Protein AF-A0AAU0V925-F1 (afdb_monomer)

Radius of gyration: 20.03 Å; Cα contacts (8 Å, |Δi|>4): 176; chains: 1; bounding box: 55×27×66 Å

Nearest PDB structures (foldseek):
  8a6m-assembly1_A  TM=3.068E-01  e=5.658E-01  Homo sapiens
  6jx6-assembly1_C  TM=2.762E-01  e=5.581E+00  Homo sapiens

Sequence (200 aa):
MAETSVRTTPGLMGYAAMSLLTAVFTWGVFFWYFAVRALILGGSCGARYGVACGPGTGWNILFVVVLTPAVCVAVSVLSNEIYGPERRGHEFFRVVLAALPVAALVDLLLYSQDFGFSAWRLVGAVPCLALIAVVTVWTIRTTGLRGAFWLMSPSRIVALGADPAMRGLSTLQNSMFLVSNGLGAVGGFSLARWVSQLVA

Structure (mmCIF, N/CA/C/O backbone):
data_AF-A0AAU0V925-F1
#
_entry.id   AF-A0AAU0V925-F1
#
loop_
_atom_site.group_PDB
_atom_site.id
_atom_site.type_symbol
_atom_site.label_atom_id
_atom_site.label_alt_id
_atom_site.label_comp_id
_atom_site.label_asym_id
_atom_site.label_entity_id
_atom_site.label_seq_id
_atom_site.pdbx_PDB_ins_code
_atom_site.Cartn_x
_atom_site.Cartn_y
_atom_site.Cartn_z
_atom_site.occupancy
_atom_site.B_iso_or_equiv
_atom_site.auth_seq_id
_atom_site.auth_comp_id
_atom_site.auth_asym_id
_atom_site.auth_atom_id
_atom_site.pdbx_PDB_model_num
ATOM 1 N N . MET A 1 1 ? 11.832 -16.856 -38.377 1.00 34.12 1 MET A N 1
ATOM 2 C CA . MET A 1 1 ? 11.187 -15.543 -38.583 1.00 34.12 1 MET A CA 1
ATOM 3 C C . MET A 1 1 ? 11.197 -14.847 -37.239 1.00 34.12 1 MET A C 1
ATOM 5 O O . MET A 1 1 ? 10.553 -15.331 -36.321 1.00 34.12 1 MET A O 1
ATOM 9 N N . ALA A 1 2 ? 12.051 -13.839 -37.078 1.00 32.81 2 ALA A N 1
ATOM 10 C CA . ALA A 1 2 ? 12.139 -13.084 -35.837 1.00 32.81 2 ALA A CA 1
ATOM 11 C C . ALA A 1 2 ? 10.963 -12.106 -35.807 1.00 32.81 2 ALA A C 1
ATOM 13 O O . ALA A 1 2 ? 10.911 -11.186 -36.621 1.00 32.81 2 ALA A O 1
ATOM 14 N N . GLU A 1 3 ? 10.011 -12.327 -34.905 1.00 35.16 3 GLU A N 1
ATOM 15 C CA . GLU A 1 3 ? 9.020 -11.321 -34.542 1.00 35.16 3 GLU A CA 1
ATOM 16 C C . GLU A 1 3 ? 9.768 -10.164 -33.873 1.00 35.16 3 GLU A C 1
ATOM 18 O O . GLU A 1 3 ? 9.991 -10.122 -32.662 1.00 35.16 3 GLU A O 1
ATOM 23 N N . THR A 1 4 ? 10.217 -9.210 -34.682 1.00 37.25 4 THR A N 1
ATOM 24 C CA . THR A 1 4 ? 10.578 -7.883 -34.203 1.00 37.25 4 THR A CA 1
ATOM 25 C C . THR A 1 4 ? 9.287 -7.218 -33.754 1.00 37.25 4 THR A C 1
ATOM 27 O O . THR A 1 4 ? 8.682 -6.449 -34.502 1.00 37.25 4 THR A O 1
ATOM 30 N N . SER A 1 5 ? 8.832 -7.535 -32.538 1.00 37.56 5 SER A N 1
ATOM 31 C CA . SER A 1 5 ? 7.837 -6.712 -31.865 1.00 37.56 5 SER A CA 1
ATOM 32 C C . SER A 1 5 ? 8.447 -5.314 -31.813 1.00 37.56 5 SER A C 1
ATOM 34 O O . SER A 1 5 ? 9.424 -5.095 -31.087 1.00 37.56 5 SER A O 1
ATOM 36 N N . VAL A 1 6 ? 7.945 -4.387 -32.629 1.00 42.97 6 VAL A N 1
ATOM 37 C CA . VAL A 1 6 ? 8.248 -2.962 -32.505 1.00 42.97 6 VAL A CA 1
ATOM 38 C C . VAL A 1 6 ? 7.696 -2.572 -31.147 1.00 42.97 6 VAL A C 1
ATOM 40 O O . VAL A 1 6 ? 6.512 -2.302 -30.966 1.00 42.97 6 VAL A O 1
ATOM 43 N N . ARG A 1 7 ? 8.560 -2.700 -30.145 1.00 48.06 7 ARG A N 1
ATOM 44 C CA . ARG A 1 7 ? 8.232 -2.556 -28.740 1.00 48.06 7 ARG A CA 1
ATOM 45 C C . ARG A 1 7 ? 8.128 -1.051 -28.516 1.00 48.06 7 ARG A C 1
ATOM 47 O O . ARG A 1 7 ? 9.108 -0.403 -28.147 1.00 48.06 7 ARG A O 1
ATOM 54 N N . THR A 1 8 ? 6.949 -0.507 -28.801 1.00 49.88 8 THR A N 1
ATOM 55 C CA . THR A 1 8 ? 6.628 0.917 -28.712 1.00 49.88 8 THR A CA 1
ATOM 56 C C . THR A 1 8 ? 6.963 1.456 -27.324 1.00 49.88 8 THR A C 1
ATOM 58 O O . THR A 1 8 ? 6.756 0.807 -26.290 1.00 49.88 8 THR A O 1
ATOM 61 N N . THR A 1 9 ? 7.576 2.635 -27.315 1.00 54.50 9 THR A N 1
ATOM 62 C CA . THR A 1 9 ? 7.739 3.457 -26.122 1.00 54.50 9 THR A CA 1
ATOM 63 C C . THR A 1 9 ? 6.350 3.835 -25.595 1.00 54.50 9 THR A C 1
ATOM 65 O O . THR A 1 9 ? 5.437 4.058 -26.393 1.00 54.50 9 THR A O 1
ATOM 68 N N . PRO A 1 10 ? 6.144 3.891 -24.269 1.00 57.75 10 PRO A N 1
ATOM 69 C CA . PRO A 1 10 ? 4.857 4.300 -23.730 1.00 57.75 10 PRO A CA 1
ATOM 70 C C . PRO A 1 10 ? 4.600 5.755 -24.130 1.00 57.75 10 PRO A C 1
ATOM 72 O O . PRO A 1 10 ? 5.345 6.652 -23.744 1.00 57.75 10 PRO A O 1
ATOM 75 N N . GLY A 1 11 ? 3.562 5.982 -24.933 1.00 67.69 11 GLY A N 1
ATOM 76 C CA . GLY A 1 11 ? 3.038 7.322 -25.181 1.00 67.69 11 GLY A CA 1
ATOM 77 C C . GLY A 1 11 ? 2.278 7.856 -23.963 1.00 67.69 11 GLY A C 1
ATOM 78 O O . GLY A 1 11 ? 2.153 7.181 -22.940 1.00 67.69 11 GLY A O 1
ATOM 79 N N . LEU A 1 12 ? 1.696 9.050 -24.093 1.00 72.75 12 LEU A N 1
ATOM 80 C CA . LEU A 1 12 ? 0.901 9.695 -23.038 1.00 72.75 12 LEU A CA 1
ATOM 81 C C . LEU A 1 12 ? -0.190 8.772 -22.456 1.00 72.75 12 LEU A C 1
ATOM 83 O O . LEU A 1 12 ? -0.367 8.706 -21.243 1.00 72.75 12 LEU A O 1
ATOM 87 N N . MET A 1 13 ? -0.859 7.993 -23.314 1.00 75.94 13 MET A N 1
ATOM 88 C CA . MET A 1 13 ? -1.870 7.013 -22.895 1.00 75.94 13 MET A CA 1
ATOM 89 C C . MET A 1 13 ? -1.293 5.890 -22.024 1.00 75.94 13 MET A C 1
ATOM 91 O O . MET A 1 13 ? -1.957 5.434 -21.099 1.00 75.94 13 MET A O 1
ATOM 95 N N . GLY A 1 14 ? -0.048 5.472 -22.273 1.00 72.31 14 GLY A N 1
ATOM 96 C CA . GLY A 1 14 ? 0.636 4.474 -21.450 1.00 72.31 14 GLY A CA 1
ATOM 97 C C . GLY A 1 14 ? 0.927 5.001 -20.046 1.00 72.31 14 GLY A C 1
ATOM 98 O O . GLY A 1 14 ? 0.687 4.301 -19.065 1.00 72.31 14 GLY A O 1
ATOM 99 N N . TYR A 1 15 ? 1.367 6.257 -19.931 1.00 75.00 15 TYR A N 1
ATOM 100 C CA . TYR A 1 15 ? 1.562 6.900 -18.629 1.00 75.00 15 TYR A CA 1
ATOM 101 C C . TYR A 1 15 ? 0.243 7.111 -17.880 1.00 75.00 15 TYR A C 1
ATOM 103 O O . TYR A 1 15 ? 0.204 6.894 -16.671 1.00 75.00 15 TYR A O 1
ATOM 111 N N . ALA A 1 16 ? -0.833 7.487 -18.573 1.00 78.62 16 ALA A N 1
ATOM 112 C CA . ALA A 1 16 ? -2.153 7.642 -17.962 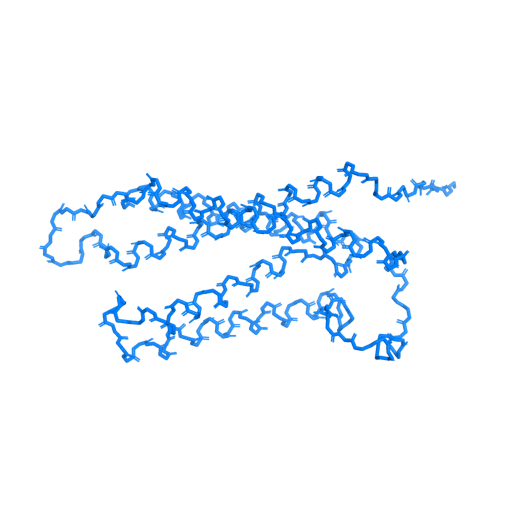1.00 78.62 16 ALA A CA 1
ATOM 113 C C . ALA A 1 16 ? -2.714 6.303 -17.454 1.00 78.62 16 ALA A C 1
ATOM 115 O O . ALA A 1 16 ? -3.184 6.226 -16.320 1.00 78.62 16 ALA A O 1
ATOM 116 N N . ALA A 1 17 ? -2.600 5.235 -18.249 1.00 80.69 17 ALA A N 1
ATOM 117 C CA . ALA A 1 17 ? -3.037 3.896 -17.858 1.00 80.69 17 ALA A CA 1
ATOM 118 C C . ALA A 1 17 ? -2.284 3.382 -16.621 1.00 80.69 17 ALA A C 1
ATOM 120 O O . ALA A 1 17 ? -2.901 2.840 -15.708 1.00 80.69 17 ALA A O 1
ATOM 121 N N . MET A 1 18 ? -0.968 3.606 -16.551 1.00 76.38 18 MET A N 1
ATOM 122 C CA . MET A 1 18 ? -0.175 3.246 -15.370 1.00 76.38 18 MET A CA 1
ATOM 123 C C . MET A 1 18 ? -0.589 4.059 -14.143 1.00 76.38 18 MET A C 1
ATOM 125 O O . MET A 1 18 ? -0.786 3.482 -13.081 1.00 76.38 18 MET A O 1
ATOM 129 N N . SER A 1 19 ? -0.802 5.370 -14.294 1.00 83.19 19 SER A N 1
ATOM 130 C CA . SER A 1 19 ? -1.291 6.219 -13.200 1.00 83.19 19 SER A CA 1
ATOM 131 C C . SER A 1 19 ? -2.628 5.717 -12.652 1.00 83.19 19 SER A C 1
ATOM 133 O O . SER A 1 19 ? -2.801 5.609 -11.439 1.00 83.19 19 SER A O 1
ATOM 135 N N . LEU A 1 20 ? -3.551 5.340 -13.543 1.00 87.12 20 LEU A N 1
ATOM 136 C CA . LEU A 1 20 ? -4.858 4.803 -13.177 1.00 87.12 20 LEU A CA 1
ATOM 137 C C . LEU A 1 20 ? -4.746 3.454 -12.457 1.00 87.12 20 LEU A C 1
ATOM 139 O O . LEU A 1 20 ? -5.371 3.274 -11.415 1.00 87.12 20 LEU A O 1
ATOM 143 N N . LEU A 1 21 ? -3.935 2.525 -12.971 1.00 86.00 21 LEU A N 1
ATOM 144 C CA . LEU A 1 21 ? -3.685 1.235 -12.317 1.00 86.00 21 LEU A CA 1
ATOM 145 C C . LEU A 1 21 ? -3.120 1.434 -10.907 1.00 86.00 21 LEU A C 1
ATOM 147 O O . LEU A 1 21 ? -3.584 0.802 -9.955 1.00 86.00 21 LEU A O 1
ATOM 151 N N . THR A 1 22 ? -2.179 2.366 -10.759 1.00 86.62 22 THR A N 1
ATOM 152 C CA . THR A 1 22 ? -1.601 2.734 -9.465 1.00 86.62 22 THR A CA 1
ATOM 153 C C . THR A 1 22 ? -2.630 3.346 -8.536 1.00 86.62 22 THR A C 1
ATOM 155 O O . THR A 1 22 ? -2.674 2.971 -7.365 1.00 86.62 22 THR A O 1
ATOM 158 N N . ALA A 1 23 ? -3.496 4.223 -9.040 1.00 89.56 23 ALA A N 1
ATOM 159 C CA . ALA A 1 23 ? -4.573 4.813 -8.257 1.00 89.56 23 ALA A CA 1
ATOM 160 C C . ALA A 1 23 ? -5.566 3.763 -7.756 1.00 89.56 23 ALA A C 1
ATOM 162 O O . ALA A 1 23 ? -5.859 3.737 -6.563 1.00 89.56 23 ALA A O 1
ATOM 163 N N . VAL A 1 24 ? -6.031 2.865 -8.627 1.00 91.31 24 VAL A N 1
ATOM 164 C CA . VAL A 1 24 ? -6.996 1.812 -8.269 1.00 91.31 24 VAL A CA 1
ATOM 165 C C . VAL A 1 24 ? -6.404 0.849 -7.241 1.00 91.31 24 VAL A C 1
ATOM 167 O O . VAL A 1 24 ? -7.045 0.550 -6.233 1.00 91.31 24 VAL A O 1
ATOM 170 N N . PHE A 1 25 ? -5.164 0.400 -7.452 1.00 91.12 25 PHE A N 1
ATOM 171 C CA . PHE A 1 25 ? -4.490 -0.486 -6.506 1.00 91.12 25 PHE A CA 1
ATOM 172 C C . PHE A 1 25 ? -4.251 0.200 -5.155 1.00 91.12 25 PHE A C 1
ATOM 174 O O . PHE A 1 25 ? -4.579 -0.361 -4.110 1.00 91.12 25 PHE A O 1
ATOM 181 N N . THR A 1 26 ? -3.728 1.431 -5.168 1.00 91.62 26 THR A N 1
ATOM 182 C CA . THR A 1 26 ? -3.481 2.207 -3.941 1.00 91.62 26 THR A CA 1
ATOM 183 C C . THR A 1 26 ? -4.773 2.461 -3.183 1.00 91.62 26 THR A C 1
ATOM 185 O O . THR A 1 26 ? -4.807 2.292 -1.966 1.00 91.62 26 THR A O 1
ATOM 188 N N . TRP A 1 27 ? -5.848 2.799 -3.896 1.00 93.69 27 TRP A N 1
ATOM 189 C CA . TRP A 1 27 ? -7.169 2.954 -3.308 1.00 93.69 27 TRP A CA 1
ATOM 190 C C . TRP A 1 27 ? -7.609 1.677 -2.587 1.00 93.69 27 TRP A C 1
ATOM 192 O O . TRP A 1 27 ? -7.920 1.737 -1.402 1.00 93.69 27 TRP A O 1
ATOM 202 N N . GLY A 1 28 ? -7.557 0.519 -3.254 1.00 90.81 28 GLY A N 1
ATOM 203 C CA . GLY A 1 28 ? -7.980 -0.754 -2.661 1.00 90.81 28 GLY A CA 1
ATOM 204 C C . GLY A 1 28 ? -7.185 -1.131 -1.406 1.00 90.81 28 GLY A C 1
ATOM 205 O O . GLY A 1 28 ? -7.774 -1.522 -0.399 1.00 90.81 28 GLY A O 1
ATOM 206 N N . VAL A 1 29 ? -5.860 -0.956 -1.436 1.00 91.00 29 VAL A N 1
ATOM 207 C CA . VAL A 1 29 ? -4.967 -1.278 -0.308 1.00 91.00 29 VAL A CA 1
ATOM 208 C C . VAL A 1 29 ? -5.200 -0.354 0.892 1.00 91.00 29 VAL A C 1
ATOM 210 O O . VAL A 1 29 ? -5.344 -0.828 2.020 1.00 91.00 29 VAL A O 1
ATOM 213 N N . PHE A 1 30 ? -5.252 0.963 0.676 1.00 90.38 30 PHE A N 1
ATOM 214 C CA . PHE A 1 30 ? -5.433 1.914 1.778 1.00 90.38 30 PHE A CA 1
ATOM 215 C C . PHE A 1 30 ? -6.866 1.937 2.303 1.00 90.38 30 PHE A C 1
ATOM 217 O O . PHE A 1 30 ? -7.061 2.079 3.507 1.00 90.38 30 PHE A O 1
ATOM 224 N N . PHE A 1 31 ? -7.866 1.748 1.442 1.00 90.31 31 PHE A N 1
ATOM 225 C CA . PHE A 1 31 ? -9.253 1.649 1.882 1.00 90.31 31 PHE A CA 1
ATOM 226 C C . PHE A 1 31 ? -9.481 0.386 2.723 1.00 90.31 31 PHE A C 1
ATOM 228 O O . PHE A 1 31 ? -10.108 0.465 3.778 1.00 90.31 31 PHE A O 1
ATOM 235 N N . TRP A 1 32 ? -8.874 -0.747 2.338 1.00 91.62 32 TRP A N 1
ATOM 236 C CA . TRP A 1 32 ? -8.814 -1.941 3.188 1.00 91.62 32 TRP A CA 1
ATOM 237 C C . TRP A 1 32 ? -8.193 -1.633 4.557 1.00 91.62 32 TRP A C 1
ATOM 239 O O . TRP A 1 32 ? -8.777 -1.974 5.585 1.00 91.62 32 TRP A O 1
ATOM 249 N N . TYR A 1 33 ? -7.053 -0.932 4.592 1.00 89.50 33 TYR A N 1
ATOM 250 C CA . TYR A 1 33 ? -6.413 -0.541 5.852 1.00 89.50 33 TYR A CA 1
ATOM 251 C C . TYR A 1 33 ? -7.312 0.353 6.714 1.00 89.50 33 TYR A C 1
ATOM 253 O O . TYR A 1 33 ? -7.437 0.109 7.914 1.00 89.50 33 TYR A O 1
ATOM 261 N N . PHE A 1 34 ? -7.976 1.352 6.127 1.00 88.50 34 PHE A N 1
ATOM 262 C CA . PHE A 1 34 ? -8.889 2.222 6.868 1.00 88.50 34 PHE A CA 1
ATOM 263 C C . PHE A 1 34 ? -10.090 1.457 7.432 1.00 88.50 34 PHE A C 1
ATOM 265 O O . PHE A 1 34 ? -10.449 1.691 8.586 1.00 88.50 34 PHE A O 1
ATOM 272 N N . ALA A 1 35 ? -10.645 0.497 6.687 1.00 85.25 35 ALA A N 1
ATOM 273 C CA . ALA A 1 35 ? -11.712 -0.372 7.177 1.00 85.25 35 ALA A CA 1
ATOM 274 C C . ALA A 1 35 ? -11.244 -1.239 8.361 1.00 85.25 35 ALA A C 1
ATOM 276 O O . ALA A 1 35 ? -11.922 -1.300 9.387 1.00 85.25 35 ALA A O 1
ATOM 277 N N . VAL A 1 36 ? -10.052 -1.848 8.276 1.00 83.75 36 VAL A N 1
ATOM 278 C CA . VAL A 1 36 ? -9.454 -2.605 9.395 1.00 83.75 36 VAL A CA 1
ATOM 279 C C . VAL A 1 36 ? -9.221 -1.700 10.607 1.00 83.75 36 VAL A C 1
ATOM 281 O O . VAL A 1 36 ? -9.599 -2.053 11.724 1.00 83.75 36 VAL A O 1
ATOM 284 N N . ARG A 1 37 ? -8.642 -0.512 10.400 1.00 81.44 37 ARG A N 1
ATOM 285 C CA . ARG A 1 37 ? -8.404 0.477 11.460 1.00 81.44 37 ARG A CA 1
ATOM 286 C C . ARG A 1 37 ? -9.710 0.885 12.144 1.00 81.44 37 ARG A C 1
ATOM 288 O O . ARG A 1 37 ? -9.748 0.943 13.370 1.00 81.44 37 ARG A O 1
ATOM 295 N N . ALA A 1 38 ? -10.772 1.132 11.380 1.00 79.69 38 ALA A N 1
ATOM 296 C CA . ALA A 1 38 ? -12.086 1.477 11.916 1.00 79.69 38 ALA A CA 1
ATOM 297 C C . ALA A 1 38 ? -12.681 0.343 12.766 1.00 79.69 38 ALA A C 1
ATOM 299 O O . ALA A 1 38 ? -13.222 0.616 13.833 1.00 79.69 38 ALA A O 1
ATOM 300 N N . LEU A 1 39 ? -12.524 -0.921 12.356 1.00 78.00 39 LEU A N 1
ATOM 301 C CA . LEU A 1 39 ? -12.960 -2.079 13.152 1.00 78.00 39 LEU A CA 1
ATOM 302 C C . LEU A 1 39 ? -12.182 -2.218 14.466 1.00 78.00 39 LEU A C 1
ATOM 304 O O . LEU A 1 39 ? -12.766 -2.561 15.492 1.00 78.00 39 LEU A O 1
ATOM 308 N N . ILE A 1 40 ? -10.876 -1.942 14.445 1.00 76.75 40 ILE A N 1
ATOM 309 C CA . ILE A 1 40 ? -10.036 -1.979 15.648 1.00 76.75 40 ILE A CA 1
ATOM 310 C C . ILE A 1 40 ? -10.443 -0.867 16.623 1.00 76.75 40 ILE A C 1
ATOM 312 O O . ILE A 1 40 ? -10.599 -1.134 17.811 1.00 76.75 40 ILE A O 1
ATOM 316 N N . LEU A 1 41 ? -10.639 0.360 16.128 1.00 73.38 41 LEU A N 1
ATOM 317 C CA . LEU A 1 41 ? -11.007 1.515 16.956 1.00 73.38 41 LEU A CA 1
ATOM 318 C C . LEU A 1 41 ? -12.459 1.456 17.451 1.00 73.38 41 LEU A C 1
ATOM 320 O O . LEU A 1 41 ? -12.737 1.839 18.583 1.00 73.38 41 LEU A O 1
ATOM 324 N N . GLY A 1 42 ? -13.384 0.973 16.619 1.00 66.81 42 GLY A N 1
ATOM 325 C CA . GLY A 1 42 ? -14.804 0.846 16.960 1.00 66.81 42 GLY A CA 1
ATOM 326 C C . GLY A 1 42 ? -15.122 -0.324 17.897 1.00 66.81 42 GLY A C 1
ATOM 327 O O . GLY A 1 42 ? -16.213 -0.369 18.463 1.00 66.81 42 GLY A O 1
ATOM 328 N N . GLY A 1 43 ? -14.180 -1.255 18.080 1.00 58.88 43 GLY A N 1
ATOM 329 C CA . GLY A 1 43 ? -14.362 -2.472 18.867 1.00 58.88 43 GLY A CA 1
ATOM 330 C C . GLY A 1 43 ? -15.181 -3.548 18.142 1.00 58.88 43 GLY A C 1
ATOM 331 O O . GLY A 1 43 ? -15.962 -3.285 17.226 1.00 58.88 43 GLY A O 1
ATOM 332 N N . SER A 1 44 ? -15.009 -4.809 18.550 1.00 53.38 44 SER A N 1
ATOM 333 C CA . SER A 1 44 ? -15.799 -5.914 18.001 1.00 53.38 44 SER A CA 1
ATOM 334 C C . SER A 1 44 ? -17.251 -5.812 18.458 1.00 53.38 44 SER A C 1
ATOM 336 O O . SER A 1 44 ? -17.509 -5.699 19.662 1.00 53.38 44 SER A O 1
ATOM 338 N N . CYS A 1 45 ? -18.196 -5.976 17.529 1.00 58.06 45 CYS A N 1
ATOM 339 C CA . CYS A 1 45 ? -19.565 -6.334 17.883 1.00 58.06 45 CYS A CA 1
ATOM 340 C C . CYS A 1 45 ? -19.517 -7.560 18.808 1.00 58.06 45 CYS A C 1
ATOM 342 O O . CYS A 1 45 ? -19.075 -8.629 18.394 1.00 58.06 45 CYS A O 1
ATOM 344 N N . GLY A 1 46 ? -19.909 -7.395 20.072 1.00 49.56 46 GLY A N 1
ATOM 345 C CA . GLY A 1 46 ? -19.959 -8.498 21.032 1.00 49.56 46 GLY A CA 1
ATOM 346 C C . GLY A 1 46 ? -18.727 -8.716 21.919 1.00 49.56 46 GLY A C 1
ATOM 347 O O . GLY A 1 46 ? -18.629 -9.778 22.534 1.00 49.56 46 GLY A O 1
ATOM 348 N N . ALA A 1 47 ? -17.824 -7.741 22.098 1.00 41.97 47 ALA A N 1
ATOM 349 C CA . ALA A 1 47 ? -16.889 -7.810 23.231 1.00 41.97 47 ALA A CA 1
ATOM 350 C C . ALA A 1 47 ? -17.618 -7.511 24.562 1.00 41.97 47 ALA A C 1
ATOM 352 O O . ALA A 1 47 ? -17.641 -6.398 25.078 1.00 41.97 47 ALA A O 1
ATOM 353 N N . ARG A 1 48 ? -18.205 -8.574 25.116 1.00 40.09 48 ARG A N 1
ATOM 354 C CA . ARG A 1 48 ? -18.649 -8.792 26.503 1.00 40.09 48 ARG A CA 1
ATOM 355 C C . ARG A 1 48 ? -19.881 -8.082 27.085 1.00 40.09 48 ARG A C 1
ATOM 357 O O . ARG A 1 48 ? -20.501 -8.762 27.887 1.00 40.09 48 ARG A O 1
ATOM 364 N N . TYR A 1 49 ? -20.313 -6.866 26.723 1.00 39.28 49 TYR A N 1
ATOM 365 C CA . TYR A 1 49 ? -21.518 -6.260 27.362 1.00 39.28 49 TYR A CA 1
ATOM 366 C C . TYR A 1 49 ? -22.291 -5.212 26.521 1.00 39.28 49 TYR A C 1
ATOM 368 O O . TYR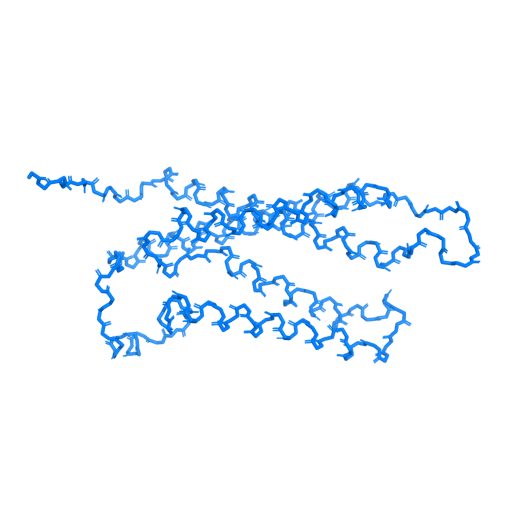 A 1 49 ? -22.704 -4.182 27.047 1.00 39.28 49 TYR A O 1
ATOM 376 N N . GLY A 1 50 ? -22.535 -5.436 25.224 1.00 47.44 50 GLY A N 1
ATOM 377 C CA . GLY A 1 50 ?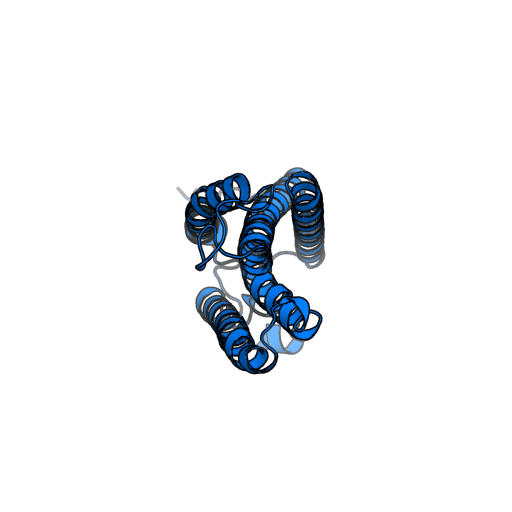 -23.339 -4.490 24.432 1.00 47.44 50 GLY A CA 1
ATOM 378 C C . GLY A 1 50 ? -23.890 -5.064 23.129 1.00 47.44 50 GLY A C 1
ATOM 379 O O . GLY A 1 50 ? -23.185 -5.767 22.411 1.00 47.44 50 GLY A O 1
ATOM 380 N N . VAL A 1 51 ? -25.160 -4.762 22.842 1.00 51.88 51 VAL A N 1
ATOM 381 C CA . VAL A 1 51 ? -25.952 -5.328 21.728 1.00 51.88 51 VAL A CA 1
ATOM 382 C C . VAL A 1 51 ? -25.858 -4.494 20.437 1.00 51.88 51 VAL A C 1
ATOM 384 O O . VAL A 1 51 ? -26.427 -4.874 19.420 1.00 51.88 51 VAL A O 1
ATOM 387 N N . ALA A 1 52 ? -25.146 -3.363 20.451 1.00 55.34 52 ALA A N 1
ATOM 388 C CA . ALA A 1 52 ? -25.064 -2.453 19.312 1.00 55.34 52 ALA A CA 1
ATOM 389 C C . ALA A 1 52 ? -23.634 -2.369 18.763 1.00 55.34 52 ALA A C 1
ATOM 391 O O . ALA A 1 52 ? -22.702 -1.988 19.469 1.00 55.34 52 ALA A O 1
ATOM 392 N N . CYS A 1 53 ? -23.475 -2.719 17.487 1.00 63.09 53 CYS A N 1
ATOM 393 C CA . CYS A 1 53 ? -22.300 -2.361 16.703 1.00 63.09 53 CYS A CA 1
ATOM 394 C C . CYS A 1 53 ? -22.255 -0.840 16.506 1.00 63.09 53 CYS A C 1
ATOM 396 O O . CYS A 1 53 ? -23.305 -0.212 16.349 1.00 63.09 53 CYS A O 1
ATOM 398 N N . GLY A 1 54 ? -21.054 -0.261 16.441 1.00 64.62 54 GLY A N 1
ATOM 399 C CA . GLY A 1 54 ? -20.897 1.101 15.935 1.00 64.62 54 GLY A CA 1
ATOM 400 C C . GLY A 1 54 ? -21.483 1.250 14.516 1.00 64.62 54 GLY A C 1
ATOM 401 O O . GLY A 1 54 ? -21.560 0.263 13.769 1.00 64.62 54 GLY A O 1
ATOM 402 N N . PRO A 1 55 ? -21.928 2.459 14.129 1.00 67.38 55 PRO A N 1
ATOM 403 C CA . PRO A 1 55 ? -22.314 2.734 12.748 1.00 67.38 55 PRO A CA 1
ATOM 404 C C . PRO A 1 55 ? -21.160 2.379 11.792 1.00 67.38 55 PRO A C 1
ATOM 406 O O . PRO A 1 55 ? -19.989 2.481 12.142 1.00 67.38 55 PRO A O 1
ATOM 409 N N . GLY A 1 56 ? -21.493 1.853 10.609 1.00 73.44 56 GLY A N 1
ATOM 410 C CA . GLY A 1 56 ? -20.498 1.481 9.593 1.00 73.44 56 GLY A CA 1
ATOM 411 C C . GLY A 1 56 ? -19.772 0.141 9.810 1.00 73.44 56 GLY A C 1
ATOM 412 O O . GLY A 1 56 ? -19.150 -0.361 8.874 1.00 73.44 56 GLY A O 1
ATOM 413 N N . THR A 1 57 ? -19.889 -0.519 10.973 1.00 77.88 57 THR A N 1
ATOM 414 C CA . THR A 1 57 ? -19.164 -1.781 11.252 1.00 77.88 57 THR A CA 1
ATOM 415 C C . THR A 1 57 ? -19.478 -2.903 10.256 1.00 77.88 57 THR A C 1
ATOM 417 O O . THR A 1 57 ? -18.564 -3.579 9.787 1.00 77.88 57 THR A O 1
ATOM 420 N N . GLY A 1 58 ? -20.748 -3.081 9.875 1.00 76.38 58 GLY A N 1
ATOM 421 C CA . GLY A 1 58 ? -21.139 -4.088 8.878 1.00 76.38 58 GLY A CA 1
ATOM 422 C C . GLY A 1 58 ? -20.515 -3.840 7.499 1.00 76.38 58 GLY A C 1
ATOM 423 O O . GLY A 1 58 ? -20.032 -4.777 6.863 1.00 76.38 58 GLY A O 1
ATOM 424 N N . TRP A 1 59 ? -20.446 -2.574 7.073 1.00 80.38 59 TRP A N 1
ATOM 425 C CA . TRP A 1 59 ? -19.790 -2.178 5.825 1.00 80.38 59 TRP A CA 1
ATOM 426 C C . TRP A 1 59 ? -18.286 -2.426 5.877 1.00 80.38 59 TRP A C 1
ATOM 428 O O . TRP A 1 59 ? -17.734 -3.011 4.949 1.00 80.38 59 TRP A O 1
ATOM 438 N N . ASN A 1 60 ? -17.630 -2.072 6.984 1.00 82.44 60 ASN A N 1
ATOM 439 C CA . ASN A 1 60 ? -16.199 -2.312 7.160 1.00 82.44 60 ASN A CA 1
ATOM 440 C C . ASN A 1 60 ? -15.853 -3.810 7.131 1.00 82.44 60 ASN A C 1
ATOM 442 O O . ASN A 1 60 ? -14.874 -4.188 6.491 1.00 82.44 60 ASN A O 1
ATOM 446 N N . ILE A 1 61 ? -16.673 -4.679 7.738 1.00 83.75 61 ILE A N 1
ATOM 447 C CA . ILE A 1 61 ? -16.497 -6.141 7.638 1.00 83.75 61 ILE A CA 1
ATOM 448 C C . ILE A 1 61 ? -16.628 -6.599 6.183 1.00 83.75 61 ILE A C 1
ATOM 450 O O . ILE A 1 61 ? -15.755 -7.314 5.689 1.00 83.75 61 ILE A O 1
ATOM 454 N N . LEU A 1 62 ? -17.683 -6.168 5.482 1.00 84.62 62 LEU A N 1
ATOM 455 C CA . LEU A 1 62 ? -17.896 -6.518 4.076 1.00 84.62 62 LEU A CA 1
ATOM 456 C C . LEU A 1 62 ? -16.705 -6.087 3.208 1.00 84.62 62 LEU A C 1
ATOM 458 O O . 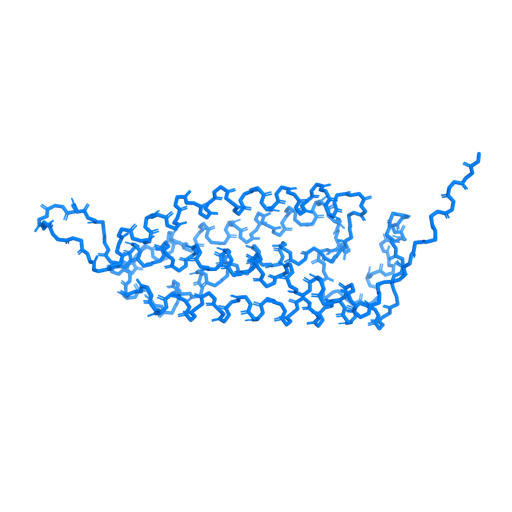LEU A 1 62 ? -16.193 -6.887 2.424 1.00 84.62 62 LEU A O 1
ATOM 462 N N . PHE A 1 63 ? -16.227 -4.853 3.376 1.00 85.44 63 PHE A N 1
ATOM 463 C CA . PHE A 1 63 ? -15.076 -4.347 2.634 1.00 85.44 63 PHE A CA 1
ATOM 464 C C . PHE A 1 63 ? -13.808 -5.128 2.941 1.00 85.44 63 PHE A C 1
ATOM 466 O O . PHE A 1 63 ? -13.095 -5.478 2.008 1.00 85.44 63 PHE A O 1
ATOM 473 N N . VAL A 1 64 ? -13.531 -5.468 4.201 1.00 87.06 64 VAL A N 1
ATOM 474 C CA . VAL A 1 64 ? -12.363 -6.295 4.534 1.00 87.06 64 VAL A CA 1
ATOM 475 C C . VAL A 1 64 ? -12.464 -7.670 3.869 1.00 87.06 64 VAL A C 1
ATOM 477 O O . VAL A 1 64 ? -11.492 -8.110 3.251 1.00 87.06 64 VAL A O 1
ATOM 480 N N . VAL A 1 65 ? -13.629 -8.322 3.920 1.00 87.31 65 VAL A N 1
ATOM 481 C CA . VAL A 1 65 ? -13.842 -9.657 3.331 1.00 87.31 65 VAL A CA 1
ATOM 482 C C . VAL A 1 65 ? -13.684 -9.646 1.809 1.00 87.31 65 VAL A C 1
ATOM 484 O O . VAL A 1 65 ? -13.115 -10.583 1.255 1.00 87.31 65 VAL A O 1
ATOM 487 N N . VAL A 1 66 ? -14.143 -8.594 1.130 1.00 89.88 66 VAL A N 1
ATOM 488 C CA . VAL A 1 66 ? -14.071 -8.489 -0.337 1.00 89.88 66 VAL A CA 1
ATOM 489 C C . VAL A 1 66 ? -12.708 -7.975 -0.811 1.00 89.88 66 VAL A C 1
ATOM 491 O O . VAL A 1 66 ? -12.142 -8.503 -1.768 1.00 89.88 66 VAL A O 1
ATOM 494 N N . LEU A 1 67 ? -12.148 -6.961 -0.148 1.00 88.62 67 LEU A N 1
ATOM 495 C CA . LEU A 1 67 ? -10.901 -6.326 -0.578 1.00 88.62 67 LEU A CA 1
ATOM 496 C C . LEU A 1 67 ? -9.677 -7.185 -0.284 1.00 88.62 67 LEU A C 1
ATOM 498 O O . LEU A 1 67 ? -8.734 -7.138 -1.064 1.00 88.62 67 LEU A O 1
ATOM 502 N N . THR A 1 68 ? -9.680 -7.996 0.779 1.00 87.19 68 THR A N 1
ATOM 503 C CA . THR A 1 68 ? -8.545 -8.887 1.084 1.00 87.19 68 THR A CA 1
ATOM 504 C C . THR A 1 68 ? -8.203 -9.813 -0.095 1.00 87.19 68 THR A C 1
ATOM 506 O O . THR A 1 68 ? -7.081 -9.728 -0.602 1.00 87.19 68 THR A O 1
ATOM 509 N N . PRO A 1 69 ? -9.127 -10.656 -0.608 1.00 88.94 69 PRO A N 1
ATOM 510 C CA . PRO A 1 69 ? -8.835 -11.500 -1.761 1.00 88.94 69 PRO A CA 1
ATOM 511 C C . PRO A 1 69 ? -8.588 -10.678 -3.031 1.00 88.94 69 PRO A C 1
ATOM 513 O O . PRO A 1 69 ? -7.708 -11.038 -3.811 1.00 88.94 69 PRO A O 1
ATOM 516 N N . ALA A 1 70 ? -9.294 -9.558 -3.230 1.00 88.38 70 ALA A N 1
ATOM 517 C CA . ALA A 1 70 ? -9.086 -8.698 -4.396 1.00 88.38 70 ALA A CA 1
ATOM 518 C C . ALA A 1 70 ? -7.663 -8.117 -4.445 1.00 88.38 70 ALA A C 1
ATOM 520 O O . ALA A 1 70 ? -7.026 -8.144 -5.498 1.00 88.38 70 ALA A O 1
ATOM 521 N N . VAL A 1 71 ? -7.128 -7.657 -3.309 1.00 88.25 71 VAL A N 1
ATOM 522 C CA . VAL A 1 71 ? -5.745 -7.177 -3.190 1.00 88.25 71 VAL A CA 1
ATOM 523 C C . VAL A 1 71 ? -4.766 -8.319 -3.447 1.00 88.25 71 VAL A C 1
ATOM 525 O O . VAL A 1 71 ? -3.837 -8.139 -4.230 1.00 88.25 71 VAL A O 1
ATOM 528 N N . CYS A 1 72 ? -4.975 -9.509 -2.873 1.00 86.69 72 CYS A N 1
ATOM 529 C CA . CYS A 1 72 ? -4.104 -10.664 -3.127 1.00 86.69 72 CYS A CA 1
ATOM 530 C C . CYS A 1 72 ? -4.058 -11.049 -4.615 1.00 86.69 72 CYS A C 1
ATOM 532 O O . CYS A 1 72 ? -2.974 -11.252 -5.169 1.00 86.69 72 CYS A O 1
ATOM 534 N N . VAL A 1 73 ? -5.219 -11.106 -5.277 1.00 87.94 73 VAL A N 1
ATOM 535 C CA . VAL A 1 73 ? -5.314 -11.377 -6.719 1.00 87.94 73 VAL A CA 1
ATOM 536 C C . VAL A 1 73 ? -4.631 -10.269 -7.516 1.00 87.94 73 VAL A C 1
ATOM 538 O O . VAL A 1 73 ? -3.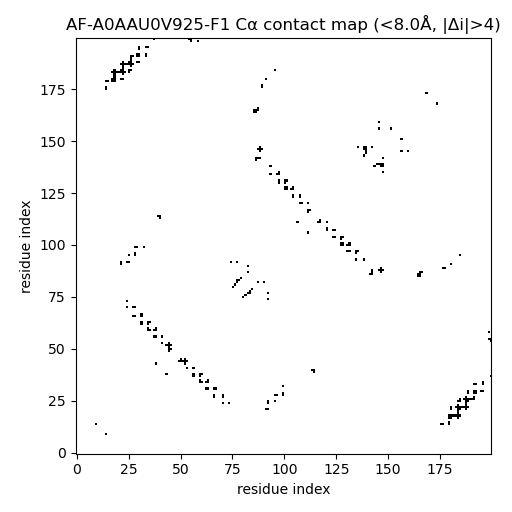836 -10.571 -8.403 1.00 87.94 73 VAL A O 1
ATOM 541 N N . ALA A 1 74 ? -4.862 -9.000 -7.171 1.00 86.38 74 ALA A N 1
ATOM 542 C CA . ALA A 1 74 ? -4.224 -7.872 -7.841 1.00 86.38 74 ALA A CA 1
ATOM 543 C C . ALA A 1 74 ? -2.695 -7.928 -7.724 1.00 86.38 74 ALA A C 1
ATOM 545 O O . ALA A 1 74 ? -2.011 -7.752 -8.727 1.00 86.38 74 ALA A O 1
ATOM 546 N N . VAL A 1 75 ? -2.150 -8.241 -6.543 1.00 84.69 75 VAL A N 1
ATOM 547 C CA . VAL A 1 75 ? -0.702 -8.435 -6.350 1.00 84.69 75 VAL A CA 1
ATOM 548 C C . VAL A 1 75 ? -0.180 -9.576 -7.223 1.00 84.69 75 VAL A C 1
ATOM 550 O O . VAL A 1 75 ? 0.864 -9.415 -7.851 1.00 84.69 75 VAL A O 1
ATOM 553 N N . SER A 1 76 ? -0.899 -10.700 -7.301 1.00 83.19 76 SER A N 1
ATOM 554 C CA . SER A 1 76 ? -0.514 -11.836 -8.148 1.00 83.19 76 SER A CA 1
ATOM 555 C C . SER A 1 76 ? -0.490 -11.462 -9.632 1.00 83.19 76 SER A C 1
ATOM 557 O O . SER A 1 76 ? 0.517 -11.681 -10.303 1.00 83.19 76 SER A O 1
ATOM 559 N N . VAL A 1 77 ? -1.554 -10.829 -10.136 1.00 82.69 77 VAL A N 1
ATOM 560 C CA . VAL A 1 77 ? -1.658 -10.390 -11.539 1.00 82.69 77 VAL A CA 1
ATOM 561 C C . VAL A 1 77 ? -0.592 -9.343 -11.862 1.00 82.69 77 VAL A C 1
ATOM 563 O O . VAL A 1 77 ? 0.100 -9.454 -12.872 1.00 82.69 77 VAL A O 1
ATOM 566 N N . LEU A 1 78 ? -0.400 -8.350 -10.988 1.00 77.19 78 LEU A N 1
ATOM 567 C CA . LEU A 1 78 ? 0.642 -7.339 -11.161 1.00 77.19 78 LEU A CA 1
ATOM 568 C C . LEU A 1 78 ? 2.026 -7.998 -11.197 1.00 77.19 78 LEU A C 1
ATOM 570 O O . LEU A 1 78 ? 2.808 -7.731 -12.106 1.00 77.19 78 LEU A O 1
ATOM 574 N N . SER A 1 79 ? 2.316 -8.901 -10.261 1.00 75.69 79 SER A N 1
ATOM 575 C CA . SER A 1 79 ? 3.621 -9.553 -10.157 1.00 75.69 79 SER A CA 1
ATOM 576 C C . SER A 1 79 ? 3.917 -10.522 -11.302 1.00 75.69 79 SER A C 1
ATOM 578 O O . SER A 1 79 ? 5.061 -10.574 -11.745 1.00 75.69 79 SER A O 1
ATOM 580 N N . ASN A 1 80 ? 2.938 -11.303 -11.759 1.00 73.06 80 ASN A N 1
ATOM 581 C CA . ASN A 1 80 ? 3.170 -12.403 -12.700 1.00 73.06 80 ASN A CA 1
ATOM 582 C C . ASN A 1 80 ? 2.862 -12.017 -14.148 1.00 73.06 80 ASN A C 1
ATOM 584 O O . ASN A 1 80 ? 3.664 -12.307 -15.030 1.00 73.06 80 ASN A O 1
ATOM 588 N N . GLU A 1 81 ? 1.753 -11.318 -14.386 1.00 74.94 81 GLU A N 1
ATOM 589 C CA . GLU A 1 81 ? 1.271 -11.022 -15.741 1.00 74.94 81 GLU A CA 1
ATOM 590 C C . GLU A 1 81 ? 1.803 -9.680 -16.253 1.00 74.94 81 GLU A C 1
ATOM 592 O O . GLU A 1 81 ? 2.259 -9.570 -17.389 1.00 74.94 81 GLU A O 1
ATOM 597 N N . ILE A 1 82 ? 1.775 -8.642 -15.408 1.00 70.69 82 ILE A N 1
ATOM 598 C CA . ILE A 1 82 ? 2.125 -7.277 -15.833 1.00 70.69 82 ILE A CA 1
ATOM 599 C C . ILE A 1 82 ? 3.637 -7.041 -15.741 1.00 70.69 82 ILE A C 1
ATOM 601 O O . ILE A 1 82 ? 4.252 -6.556 -16.693 1.00 70.69 82 ILE A O 1
ATOM 605 N N . TYR A 1 83 ? 4.246 -7.376 -14.601 1.00 65.88 83 TYR A N 1
ATOM 606 C CA . TYR A 1 83 ? 5.664 -7.107 -14.336 1.00 65.88 83 TYR A CA 1
ATOM 607 C C . TYR A 1 83 ? 6.562 -8.349 -14.432 1.00 65.88 83 TYR A C 1
ATOM 609 O O . TYR A 1 83 ? 7.770 -8.211 -14.642 1.00 65.88 83 TYR A O 1
ATOM 617 N N . GLY A 1 84 ? 5.988 -9.552 -14.354 1.00 56.44 84 GLY A N 1
ATOM 618 C CA . GLY A 1 84 ? 6.704 -10.831 -14.409 1.00 56.44 84 GLY A CA 1
ATOM 619 C C . GLY A 1 84 ? 7.545 -11.061 -15.672 1.00 56.44 84 GLY A C 1
ATOM 620 O O . GLY A 1 84 ? 8.690 -11.498 -15.528 1.00 56.44 84 GLY A O 1
ATOM 621 N N . PRO A 1 85 ? 7.069 -10.711 -16.885 1.00 54.56 85 PRO A N 1
ATOM 622 C CA . PRO A 1 85 ? 7.804 -10.972 -18.125 1.00 54.56 85 PRO A CA 1
ATOM 623 C C . PRO A 1 85 ? 9.112 -10.181 -18.282 1.00 54.56 85 PRO A C 1
ATOM 625 O O . PRO A 1 85 ? 9.941 -10.546 -19.111 1.00 54.56 85 PRO A O 1
ATOM 628 N N . GLU A 1 86 ? 9.314 -9.092 -17.527 1.00 48.59 86 GLU A N 1
ATOM 629 C CA . GLU A 1 86 ? 10.484 -8.212 -17.700 1.00 48.59 86 GLU A CA 1
ATOM 630 C C . GLU A 1 86 ? 11.115 -7.682 -16.39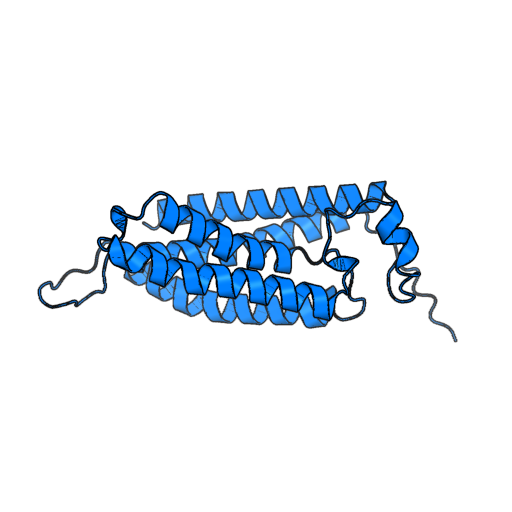7 1.00 48.59 86 GLU A C 1
ATOM 632 O O . GLU A 1 86 ? 12.028 -6.864 -16.483 1.00 48.59 86 GLU A O 1
ATOM 637 N N . ARG A 1 87 ? 10.647 -8.108 -15.208 1.00 55.00 87 ARG A N 1
ATOM 638 C CA . ARG A 1 87 ? 11.169 -7.737 -13.865 1.00 55.00 87 ARG A CA 1
ATOM 639 C C . ARG A 1 87 ? 11.723 -6.307 -13.792 1.00 55.00 87 ARG A C 1
ATOM 641 O O . ARG A 1 87 ? 12.857 -6.058 -13.383 1.00 55.00 87 ARG A O 1
ATOM 648 N N . ARG A 1 88 ? 10.916 -5.349 -14.250 1.00 52.97 88 ARG A N 1
ATOM 649 C CA . ARG A 1 88 ? 11.324 -3.947 -14.380 1.00 52.97 88 ARG A CA 1
ATOM 650 C C . ARG A 1 88 ? 11.343 -3.313 -12.990 1.00 52.97 88 ARG A C 1
ATOM 652 O O . ARG A 1 88 ? 10.369 -3.445 -12.263 1.00 52.97 88 ARG A O 1
ATOM 659 N N . GLY A 1 89 ? 12.382 -2.554 -12.639 1.00 53.66 89 GLY A N 1
ATOM 660 C CA . GLY A 1 89 ? 12.489 -1.810 -11.366 1.00 53.66 89 GLY A CA 1
ATOM 661 C C . GLY A 1 89 ? 11.454 -0.686 -11.145 1.00 53.66 89 GLY A C 1
ATOM 662 O O . GLY A 1 89 ? 11.716 0.256 -10.406 1.00 53.66 89 GLY A O 1
ATOM 663 N N . HIS A 1 90 ? 10.287 -0.748 -11.796 1.00 58.81 90 HIS A N 1
ATOM 664 C CA . HIS A 1 90 ? 9.210 0.250 -11.763 1.00 58.81 90 HIS A CA 1
ATOM 665 C C . HIS A 1 90 ? 7.878 -0.335 -11.269 1.00 58.81 90 HIS A C 1
ATOM 667 O O . HIS A 1 90 ? 6.798 0.068 -11.701 1.00 58.81 90 HIS A O 1
ATOM 673 N N . GLU A 1 91 ? 7.948 -1.312 -10.372 1.00 68.69 91 GLU A N 1
ATOM 674 C CA . GLU A 1 91 ? 6.788 -1.969 -9.775 1.00 68.69 91 GLU A CA 1
ATOM 675 C C . GLU A 1 91 ? 6.192 -1.097 -8.661 1.00 68.69 91 GLU A C 1
ATOM 677 O O . GLU A 1 91 ? 6.458 -1.292 -7.471 1.00 68.69 91 GLU A O 1
ATOM 682 N N . PHE A 1 92 ? 5.366 -0.120 -9.042 1.00 75.12 92 PHE A N 1
ATOM 683 C CA . PHE A 1 92 ? 4.717 0.799 -8.096 1.00 75.12 92 PHE A CA 1
ATOM 684 C C . PHE A 1 92 ? 3.991 0.062 -6.963 1.00 75.12 92 PHE A C 1
ATOM 686 O O . PHE A 1 92 ? 3.973 0.525 -5.825 1.00 75.12 92 PHE A O 1
ATOM 693 N N . PHE A 1 93 ? 3.408 -1.102 -7.260 1.00 75.75 93 PHE A N 1
ATOM 694 C CA . PHE A 1 93 ? 2.567 -1.833 -6.323 1.00 75.75 93 PHE A CA 1
ATOM 695 C C . PHE A 1 93 ? 3.364 -2.321 -5.113 1.00 75.75 93 PHE A C 1
ATOM 697 O O . PHE A 1 93 ? 2.837 -2.348 -4.006 1.00 75.75 93 PHE A O 1
ATOM 704 N N . ARG A 1 94 ? 4.659 -2.614 -5.281 1.00 76.00 94 ARG A N 1
ATOM 705 C CA . ARG A 1 94 ? 5.545 -2.969 -4.165 1.00 76.00 94 ARG A CA 1
ATOM 706 C C . ARG A 1 94 ? 5.845 -1.783 -3.265 1.00 76.00 94 ARG A C 1
ATOM 708 O O . ARG A 1 94 ? 5.881 -1.943 -2.050 1.00 76.00 94 ARG A O 1
ATOM 715 N N . VAL A 1 95 ? 5.995 -0.594 -3.850 1.00 77.88 95 VAL A N 1
ATOM 716 C CA . VAL A 1 95 ? 6.151 0.656 -3.092 1.00 77.88 95 VAL A CA 1
ATOM 717 C C . VAL A 1 95 ? 4.882 0.948 -2.295 1.00 77.88 95 VAL A C 1
ATOM 719 O O . VAL A 1 95 ? 4.968 1.256 -1.112 1.00 77.88 95 VAL A O 1
ATOM 722 N N . VAL A 1 96 ? 3.706 0.777 -2.901 1.00 83.06 96 VAL A N 1
ATOM 723 C CA . VAL A 1 96 ? 2.411 0.925 -2.215 1.00 83.06 96 VAL A CA 1
ATOM 724 C C . VAL A 1 96 ? 2.272 -0.082 -1.064 1.00 83.06 96 VAL A C 1
ATOM 726 O O . VAL A 1 96 ? 1.907 0.305 0.045 1.00 83.06 96 VAL A O 1
ATOM 729 N N . LEU A 1 97 ? 2.629 -1.352 -1.287 1.00 83.31 97 LEU A N 1
ATOM 730 C CA . LEU A 1 97 ? 2.620 -2.386 -0.245 1.00 83.31 97 LEU A CA 1
ATOM 731 C C . LEU A 1 97 ? 3.626 -2.111 0.880 1.00 83.31 97 LEU A C 1
ATOM 733 O O . LEU A 1 97 ? 3.345 -2.450 2.024 1.00 83.31 97 LEU A O 1
ATOM 737 N N . ALA A 1 98 ? 4.775 -1.497 0.581 1.00 81.50 98 ALA A N 1
ATOM 738 C CA . ALA A 1 98 ? 5.753 -1.077 1.585 1.00 81.50 98 ALA A CA 1
ATOM 739 C C . ALA A 1 98 ? 5.301 0.176 2.352 1.00 81.50 98 ALA A C 1
ATOM 741 O O . ALA A 1 98 ? 5.582 0.306 3.542 1.00 81.50 98 ALA A O 1
ATOM 742 N N . ALA A 1 99 ? 4.583 1.090 1.694 1.00 83.56 99 ALA A N 1
ATOM 743 C CA . ALA A 1 99 ? 4.074 2.316 2.302 1.00 83.56 99 ALA A CA 1
ATOM 744 C C . ALA A 1 99 ? 2.963 2.042 3.326 1.00 83.56 99 ALA A C 1
ATOM 746 O O . ALA A 1 99 ? 2.853 2.765 4.313 1.00 83.56 99 ALA A O 1
ATOM 747 N N . LEU A 1 100 ? 2.170 0.986 3.128 1.00 86.12 100 LEU A N 1
ATOM 748 C CA . LEU A 1 100 ? 1.089 0.606 4.036 1.00 86.12 100 LEU A CA 1
ATOM 749 C C . LEU A 1 100 ? 1.558 0.337 5.485 1.00 86.12 100 LEU A C 1
ATOM 751 O O . LEU A 1 100 ? 1.055 1.004 6.390 1.00 86.12 100 LEU A O 1
ATOM 755 N N . PRO A 1 101 ? 2.519 -0.571 5.761 1.00 83.31 101 PRO A N 1
ATOM 756 C CA . PRO A 1 101 ? 3.002 -0.797 7.120 1.00 83.31 101 PRO A CA 1
ATOM 757 C C . PRO A 1 101 ? 3.767 0.407 7.684 1.00 83.31 101 PRO A C 1
ATOM 759 O O . PRO A 1 101 ? 3.802 0.569 8.900 1.00 83.31 101 PRO A O 1
ATOM 762 N N . VAL A 1 102 ? 4.337 1.278 6.838 1.00 84.50 102 VAL A N 1
ATOM 763 C CA . VAL A 1 102 ? 4.904 2.561 7.290 1.00 84.50 102 VAL A CA 1
ATOM 764 C C . VAL A 1 102 ? 3.796 3.486 7.788 1.00 84.50 102 VAL A C 1
ATOM 766 O O . VAL A 1 102 ? 3.914 4.028 8.882 1.00 84.50 102 VAL A O 1
ATOM 769 N N . ALA A 1 103 ? 2.704 3.634 7.036 1.00 83.62 103 ALA A N 1
ATOM 770 C CA . ALA A 1 103 ? 1.551 4.429 7.451 1.00 83.62 103 ALA A CA 1
ATOM 771 C C . ALA A 1 103 ? 0.918 3.875 8.738 1.00 83.62 103 ALA A C 1
ATOM 773 O O . ALA A 1 103 ? 0.659 4.637 9.665 1.00 83.62 103 ALA A O 1
ATOM 774 N N . ALA A 1 104 ? 0.764 2.552 8.838 1.00 82.31 104 ALA A N 1
ATOM 775 C CA . ALA A 1 104 ? 0.272 1.892 10.046 1.00 82.31 104 ALA A CA 1
ATOM 776 C C . ALA A 1 104 ? 1.198 2.114 11.253 1.00 82.31 104 ALA A C 1
ATOM 778 O O . ALA A 1 104 ? 0.728 2.397 12.354 1.00 82.31 104 ALA A O 1
ATOM 779 N N . LEU A 1 105 ? 2.519 2.039 11.049 1.00 83.44 105 LEU A N 1
ATOM 780 C CA . LEU A 1 105 ? 3.502 2.331 12.089 1.00 83.44 105 LEU A CA 1
ATOM 781 C C . LEU A 1 105 ? 3.425 3.796 12.534 1.00 83.44 105 LEU A C 1
ATOM 783 O O . LEU A 1 105 ? 3.466 4.062 13.731 1.00 83.44 105 LEU A O 1
ATOM 787 N N . VAL A 1 106 ? 3.284 4.742 11.602 1.00 83.50 106 VAL A N 1
ATOM 788 C CA . VAL A 1 106 ? 3.113 6.170 11.912 1.00 83.50 106 VAL A CA 1
ATOM 789 C C . VAL A 1 106 ? 1.830 6.403 12.707 1.00 83.50 106 VAL A C 1
ATOM 791 O O . VAL A 1 106 ? 1.883 7.059 13.744 1.00 83.50 106 VAL A O 1
ATOM 794 N N . ASP A 1 107 ? 0.708 5.813 12.295 1.00 79.12 107 ASP A N 1
ATOM 795 C CA . ASP A 1 107 ? -0.554 5.913 13.031 1.00 79.12 107 ASP A CA 1
ATOM 796 C C . ASP A 1 107 ? -0.416 5.351 14.452 1.00 79.12 107 ASP A C 1
ATOM 798 O O . ASP A 1 107 ? -0.835 5.987 15.419 1.00 79.12 107 ASP A O 1
ATOM 802 N N . LEU A 1 108 ? 0.249 4.205 14.610 1.00 76.88 108 LEU A N 1
ATOM 803 C CA . LEU A 1 108 ? 0.541 3.614 15.916 1.00 76.88 108 LEU A CA 1
ATOM 804 C C . LEU A 1 108 ? 1.457 4.519 16.767 1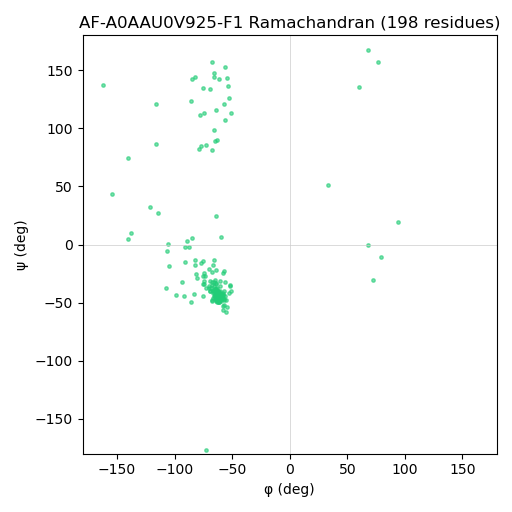.00 76.88 108 LEU A C 1
ATOM 806 O O . LEU A 1 108 ? 1.300 4.625 17.988 1.00 76.88 108 LEU A O 1
ATOM 810 N N . LEU A 1 109 ? 2.425 5.194 16.144 1.00 79.81 109 LEU A N 1
ATOM 811 C CA . LEU A 1 109 ? 3.388 6.094 16.792 1.00 79.81 109 LEU A CA 1
ATOM 812 C C . LEU A 1 109 ? 2.862 7.515 17.046 1.00 79.81 109 LEU A C 1
ATOM 814 O O . LEU A 1 109 ? 3.451 8.228 17.860 1.00 79.81 109 LEU A O 1
ATOM 818 N N . LEU A 1 110 ? 1.745 7.917 16.450 1.00 79.69 110 LEU A N 1
ATOM 819 C CA . LEU A 1 110 ? 1.133 9.229 16.690 1.00 79.69 110 LEU A CA 1
ATOM 820 C C . LEU A 1 110 ? -0.152 9.133 17.516 1.00 79.69 110 LEU A C 1
ATOM 822 O O . LEU A 1 110 ? -0.358 9.943 18.414 1.00 79.69 110 LEU A O 1
ATOM 826 N N . TYR A 1 111 ? -0.960 8.098 17.292 1.00 72.56 111 TYR A N 1
ATOM 827 C CA . TYR A 1 111 ? -2.311 7.968 17.844 1.00 72.56 111 TYR A CA 1
ATOM 828 C C . TYR A 1 111 ? -2.452 6.798 18.826 1.00 72.56 111 TYR A C 1
ATOM 830 O O . TYR A 1 111 ? -3.533 6.254 19.004 1.00 72.56 111 TYR A O 1
ATOM 838 N N . SER A 1 112 ? -1.375 6.387 19.508 1.00 63.47 112 SER A N 1
ATOM 839 C CA . SER A 1 112 ? -1.400 5.211 20.403 1.00 63.47 112 SER A CA 1
ATOM 840 C C . SER A 1 112 ? -2.416 5.276 2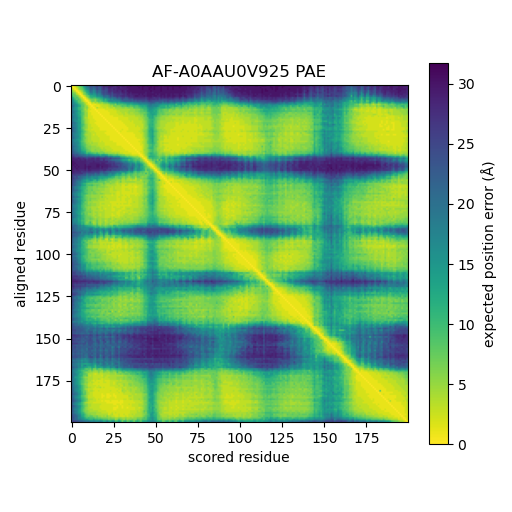1.537 1.00 63.47 112 SER A C 1
ATOM 842 O O . SER A 1 112 ? -2.774 4.237 22.083 1.00 63.47 112 SER A O 1
ATOM 844 N N . GLN A 1 113 ? -2.815 6.486 21.933 1.00 61.53 113 GLN A N 1
ATOM 845 C CA . GLN A 1 113 ? -3.815 6.707 22.977 1.00 61.53 113 GLN A CA 1
ATOM 846 C C . GLN A 1 113 ? -5.204 6.241 22.514 1.00 61.53 113 GLN A C 1
ATOM 848 O O . GLN A 1 113 ? -5.937 5.650 23.301 1.00 61.53 113 GLN A O 1
ATOM 853 N N . ASP A 1 114 ? -5.512 6.397 21.223 1.00 63.00 114 ASP A N 1
ATOM 854 C CA . ASP A 1 114 ? -6.791 5.997 20.621 1.00 63.00 114 ASP A CA 1
ATOM 855 C C . ASP A 1 114 ? -6.943 4.471 20.557 1.00 63.00 114 ASP A C 1
ATOM 857 O O . ASP A 1 114 ? -8.049 3.944 20.500 1.00 63.00 114 ASP A O 1
ATOM 861 N N . PHE A 1 115 ? -5.823 3.745 20.613 1.00 58.19 115 PHE A N 1
ATOM 862 C CA . PHE A 1 115 ? -5.800 2.286 20.637 1.00 58.19 115 PHE A CA 1
ATOM 863 C C . PHE A 1 115 ? -5.874 1.704 22.059 1.00 58.19 115 PHE A C 1
ATOM 865 O O . PHE A 1 115 ? -5.783 0.492 22.205 1.00 58.19 115 PHE A O 1
ATOM 872 N N . GLY A 1 116 ? -6.004 2.525 23.115 1.00 54.81 116 GLY A N 1
ATOM 873 C CA . GLY A 1 116 ? -6.282 2.082 24.495 1.00 54.81 116 GLY A CA 1
ATOM 874 C C . GLY A 1 116 ? -5.172 1.289 25.207 1.00 54.81 116 GLY A C 1
ATOM 875 O O . GLY A 1 116 ? -5.330 0.913 26.367 1.00 54.81 116 GLY A O 1
ATOM 876 N N . PHE A 1 117 ? -4.037 1.040 24.547 1.00 56.12 117 PHE A N 1
ATOM 877 C CA . PHE A 1 117 ? -3.027 0.084 25.000 1.00 56.12 117 PHE A CA 1
ATOM 878 C C . PHE A 1 117 ? -1.594 0.598 24.773 1.00 56.12 117 PHE A C 1
ATOM 880 O O . PHE A 1 117 ? -0.866 0.120 23.901 1.00 56.12 117 PHE A O 1
ATOM 887 N N . SER A 1 118 ? -1.142 1.556 25.588 1.00 57.25 118 SER A N 1
ATOM 888 C CA . SER A 1 118 ? 0.204 2.152 25.477 1.00 57.25 118 SER A CA 1
ATOM 889 C C . SER A 1 118 ? 1.353 1.128 25.553 1.00 57.25 118 SER A C 1
ATOM 891 O O . SER A 1 118 ? 2.360 1.288 24.865 1.00 57.25 118 SER A O 1
ATOM 893 N N . ALA A 1 119 ? 1.183 0.036 26.310 1.00 59.00 119 ALA A N 1
ATOM 894 C CA . ALA A 1 119 ? 2.153 -1.062 26.413 1.00 59.00 119 ALA A CA 1
ATOM 895 C C . ALA A 1 119 ? 2.211 -1.963 25.159 1.00 59.00 119 ALA A C 1
ATOM 897 O O . ALA A 1 119 ? 3.256 -2.532 24.848 1.00 59.00 119 ALA A O 1
ATOM 898 N N . TRP A 1 120 ? 1.121 -2.058 24.391 1.00 59.69 120 TRP A N 1
ATOM 899 C CA . TRP A 1 120 ? 1.041 -2.889 23.180 1.00 59.69 120 TRP A CA 1
ATOM 900 C C . TRP A 1 120 ? 1.524 -2.167 21.921 1.00 59.69 120 TRP A C 1
ATOM 902 O O . TRP A 1 120 ? 1.626 -2.770 20.855 1.00 59.69 120 TRP A O 1
ATOM 912 N N . ARG A 1 121 ? 1.903 -0.893 22.045 1.00 65.69 121 ARG A N 1
ATOM 913 C CA . ARG A 1 121 ? 2.493 -0.095 20.967 1.00 65.69 121 ARG A CA 1
ATOM 914 C C . ARG A 1 121 ? 3.760 -0.737 20.400 1.00 65.69 121 ARG A C 1
ATOM 916 O O . ARG A 1 121 ? 3.950 -0.771 19.191 1.00 65.69 121 ARG A O 1
ATOM 923 N N . LEU A 1 122 ? 4.605 -1.298 21.266 1.00 65.88 122 LEU A N 1
ATOM 924 C CA . LEU A 1 122 ? 5.797 -2.030 20.832 1.00 65.88 122 LEU A CA 1
ATOM 925 C C . LEU A 1 122 ? 5.419 -3.341 20.139 1.00 65.88 122 LEU A C 1
ATOM 927 O O . LEU A 1 122 ? 5.988 -3.664 19.101 1.00 65.88 122 LEU A O 1
ATOM 931 N N . VAL A 1 123 ? 4.408 -4.047 20.653 1.00 69.94 123 VAL A N 1
ATOM 932 C CA . VAL A 1 123 ? 3.922 -5.306 20.072 1.00 69.94 123 VAL A CA 1
ATOM 933 C C . VAL A 1 123 ? 3.314 -5.090 18.686 1.00 69.94 123 VAL A C 1
ATOM 935 O O . VAL A 1 123 ? 3.559 -5.902 17.805 1.00 69.94 123 VAL A O 1
ATOM 938 N N . GLY A 1 124 ? 2.584 -3.993 18.464 1.00 68.44 124 GLY A N 1
ATOM 939 C CA . GLY A 1 124 ? 2.047 -3.617 17.150 1.00 68.44 124 GLY A CA 1
ATOM 940 C C . GLY A 1 124 ? 3.098 -3.046 16.188 1.00 68.44 124 GLY A C 1
ATOM 941 O O . GLY A 1 124 ? 2.972 -3.200 14.973 1.00 68.44 124 GLY A O 1
ATOM 942 N N . ALA A 1 125 ? 4.173 -2.441 16.703 1.00 75.69 125 ALA A N 1
ATOM 943 C CA . ALA A 1 125 ? 5.269 -1.941 15.875 1.00 75.69 125 ALA A CA 1
ATOM 944 C C . ALA A 1 125 ? 6.091 -3.084 15.257 1.00 75.69 125 ALA A C 1
ATOM 946 O O . ALA A 1 125 ? 6.508 -2.976 14.103 1.00 75.69 125 ALA A O 1
ATOM 947 N N . VAL A 1 126 ? 6.284 -4.193 15.985 1.00 80.06 126 VAL A N 1
ATOM 948 C CA . VAL A 1 126 ? 7.021 -5.374 15.499 1.00 80.06 126 VAL A CA 1
ATOM 949 C C . VAL A 1 126 ? 6.482 -5.921 14.166 1.00 80.06 126 VAL A C 1
ATOM 951 O O . VAL A 1 126 ? 7.279 -6.025 13.234 1.00 80.06 126 VAL A O 1
ATOM 954 N N . PRO A 1 127 ? 5.184 -6.244 13.995 1.00 80.12 127 PRO A N 1
ATOM 955 C CA . PRO A 1 127 ? 4.667 -6.745 12.726 1.00 80.12 127 PRO A CA 1
ATOM 956 C C . PRO A 1 127 ? 4.732 -5.696 11.612 1.00 80.12 127 PRO A C 1
ATOM 958 O O . PRO A 1 127 ? 4.980 -6.067 10.469 1.00 80.12 127 PRO A O 1
ATOM 961 N N . CYS A 1 128 ? 4.593 -4.399 11.917 1.00 82.19 128 CYS A N 1
ATOM 962 C CA . CYS A 1 128 ? 4.771 -3.343 10.916 1.00 82.19 128 CYS A CA 1
ATOM 963 C C . CYS A 1 128 ? 6.216 -3.317 10.394 1.00 82.19 128 CYS A C 1
ATOM 965 O O . CYS A 1 128 ? 6.442 -3.346 9.186 1.00 82.19 128 CYS A O 1
ATOM 967 N N . LEU A 1 129 ? 7.203 -3.338 11.296 1.00 82.62 129 LEU A N 1
ATOM 968 C CA . LEU A 1 129 ? 8.624 -3.397 10.937 1.00 82.62 129 LEU A CA 1
ATOM 969 C C . LEU A 1 129 ? 8.979 -4.698 10.206 1.00 82.62 129 LEU A C 1
ATOM 971 O O . LEU A 1 129 ? 9.713 -4.665 9.218 1.00 82.62 129 LEU A O 1
ATOM 975 N N . ALA A 1 130 ? 8.424 -5.830 10.642 1.00 83.50 130 ALA A N 1
ATOM 976 C CA . ALA A 1 130 ? 8.606 -7.116 9.979 1.00 83.50 130 ALA A CA 1
ATOM 977 C C . ALA A 1 130 ? 8.038 -7.098 8.553 1.00 83.50 130 ALA A C 1
ATOM 979 O O . ALA A 1 130 ? 8.713 -7.545 7.631 1.00 83.50 130 ALA A O 1
ATOM 980 N N . LEU A 1 131 ? 6.847 -6.530 8.342 1.00 82.00 131 LEU A N 1
ATOM 981 C CA . LEU A 1 131 ? 6.250 -6.380 7.013 1.00 82.00 131 LEU A CA 1
ATOM 982 C C . LEU A 1 131 ? 7.075 -5.452 6.115 1.00 82.00 131 LEU A C 1
ATOM 984 O O . LEU A 1 131 ? 7.324 -5.805 4.964 1.00 82.00 131 LEU A O 1
ATOM 988 N N . ILE A 1 132 ? 7.566 -4.321 6.636 1.00 83.75 132 ILE A N 1
ATOM 989 C CA . ILE A 1 132 ? 8.485 -3.435 5.899 1.00 83.75 132 ILE A CA 1
ATOM 990 C C . ILE A 1 132 ? 9.729 -4.215 5.464 1.00 83.75 132 ILE A C 1
ATOM 992 O O . ILE A 1 132 ? 10.114 -4.164 4.293 1.00 83.75 132 ILE A O 1
ATOM 996 N N . ALA A 1 133 ? 10.340 -4.970 6.380 1.00 82.25 133 ALA A N 1
ATOM 997 C CA . ALA A 1 133 ? 11.518 -5.778 6.087 1.00 82.25 133 ALA A CA 1
ATOM 998 C C . ALA A 1 133 ? 11.217 -6.872 5.052 1.00 82.25 133 ALA A C 1
ATOM 1000 O O . ALA A 1 133 ? 11.972 -7.023 4.096 1.00 82.25 133 ALA A O 1
ATOM 1001 N N . VAL A 1 134 ? 10.101 -7.593 5.187 1.00 82.00 134 VAL A N 1
ATOM 1002 C CA . VAL A 1 134 ? 9.680 -8.643 4.246 1.00 82.00 134 VAL A CA 1
ATOM 1003 C C . VAL A 1 134 ? 9.453 -8.069 2.854 1.00 82.00 134 VAL A C 1
ATOM 1005 O O . VAL A 1 134 ? 10.003 -8.606 1.896 1.00 82.00 134 VAL A O 1
ATOM 1008 N N . VAL A 1 135 ? 8.708 -6.968 2.722 1.00 78.94 135 VAL A N 1
ATOM 1009 C CA . VAL A 1 135 ? 8.459 -6.336 1.417 1.00 78.94 135 VAL A CA 1
ATOM 1010 C C . VAL A 1 135 ? 9.762 -5.810 0.819 1.00 78.94 135 VAL A C 1
ATOM 1012 O O . VAL A 1 135 ? 10.002 -5.994 -0.374 1.00 78.94 135 VAL A O 1
ATOM 1015 N N . THR A 1 136 ? 10.646 -5.237 1.637 1.00 73.44 136 THR A N 1
ATOM 1016 C CA . THR A 1 136 ? 11.964 -4.760 1.194 1.00 73.44 136 THR A CA 1
ATOM 1017 C C . THR A 1 136 ? 12.830 -5.917 0.694 1.00 73.44 136 THR A C 1
ATOM 1019 O O . THR A 1 136 ? 13.348 -5.864 -0.419 1.00 73.44 136 THR A O 1
ATOM 1022 N N . VAL A 1 137 ? 12.945 -7.002 1.466 1.00 75.81 137 VAL A N 1
ATOM 1023 C CA . VAL A 1 137 ? 13.713 -8.200 1.089 1.00 75.81 137 VAL A CA 1
ATOM 1024 C C . VAL A 1 137 ? 13.115 -8.864 -0.146 1.00 75.81 137 VAL A C 1
ATOM 1026 O O . VAL A 1 137 ? 13.858 -9.245 -1.050 1.00 75.81 137 VAL A O 1
ATOM 1029 N N . TRP A 1 138 ? 11.790 -8.993 -0.213 1.00 73.12 138 TRP A N 1
ATOM 1030 C CA . TRP A 1 138 ? 11.098 -9.545 -1.372 1.00 73.12 138 TRP A CA 1
ATOM 1031 C C . TRP A 1 138 ? 11.377 -8.715 -2.622 1.00 73.12 138 TRP A C 1
ATOM 1033 O O . TRP A 1 138 ? 11.775 -9.290 -3.634 1.00 73.12 138 TRP A O 1
ATOM 1043 N N . THR A 1 139 ? 11.282 -7.387 -2.526 1.00 67.19 139 THR A N 1
ATOM 1044 C CA . THR A 1 139 ? 11.618 -6.458 -3.615 1.00 67.19 139 THR A CA 1
ATOM 1045 C C . THR A 1 139 ? 13.071 -6.653 -4.052 1.00 67.19 139 THR A C 1
ATOM 1047 O O . THR A 1 139 ? 13.327 -6.971 -5.210 1.00 67.19 139 THR A O 1
ATOM 1050 N N . ILE A 1 140 ? 14.031 -6.610 -3.121 1.00 63.81 140 ILE A N 1
ATOM 1051 C CA . ILE A 1 140 ? 15.461 -6.817 -3.415 1.00 63.81 140 ILE A CA 1
ATOM 1052 C C . ILE A 1 140 ? 15.718 -8.167 -4.102 1.00 63.81 140 ILE A C 1
ATOM 1054 O O . ILE A 1 140 ? 16.471 -8.223 -5.073 1.00 63.81 140 ILE A O 1
ATOM 1058 N N . ARG A 1 141 ? 15.107 -9.260 -3.626 1.00 62.53 141 ARG A N 1
ATOM 1059 C CA . ARG A 1 141 ? 15.311 -10.607 -4.191 1.00 62.53 141 ARG A CA 1
ATOM 1060 C C . ARG A 1 141 ? 14.743 -10.763 -5.596 1.00 62.53 141 ARG A C 1
ATOM 1062 O O . ARG A 1 141 ? 15.269 -11.540 -6.384 1.00 62.53 141 ARG A O 1
ATOM 1069 N N . THR A 1 142 ? 13.654 -10.074 -5.900 1.00 57.66 142 THR A N 1
ATOM 1070 C CA . THR A 1 142 ? 12.920 -10.271 -7.154 1.00 57.66 142 THR A CA 1
ATOM 1071 C C . THR A 1 142 ? 13.362 -9.306 -8.251 1.00 57.66 142 THR A C 1
ATOM 1073 O O . THR A 1 142 ? 13.392 -9.729 -9.403 1.00 57.66 142 THR A O 1
ATOM 1076 N N . THR A 1 143 ? 13.775 -8.076 -7.918 1.00 51.59 143 THR A N 1
ATOM 1077 C CA . THR A 1 143 ? 14.283 -7.072 -8.885 1.00 51.59 143 THR A CA 1
ATOM 1078 C C . THR A 1 143 ? 15.800 -6.860 -8.841 1.00 51.59 143 THR A C 1
ATOM 1080 O O . THR A 1 143 ? 16.328 -5.996 -9.542 1.00 51.59 143 THR A O 1
ATOM 1083 N N . GLY A 1 144 ? 16.515 -7.587 -7.976 1.00 49.84 144 GLY A N 1
ATOM 1084 C CA . GLY A 1 144 ? 17.917 -7.313 -7.660 1.00 49.84 144 GLY A CA 1
ATOM 1085 C C . GLY A 1 144 ? 18.104 -5.998 -6.884 1.00 49.84 144 GLY A C 1
ATOM 1086 O O . GLY A 1 144 ? 17.210 -5.151 -6.807 1.00 49.84 144 GLY A O 1
ATOM 1087 N N . LEU A 1 145 ? 19.305 -5.789 -6.325 1.00 45.62 145 LEU A N 1
ATOM 1088 C CA . LEU A 1 145 ? 19.667 -4.567 -5.580 1.00 45.62 145 LEU A CA 1
ATOM 1089 C C . LEU A 1 145 ? 19.506 -3.276 -6.406 1.00 45.62 145 LEU A C 1
ATOM 1091 O O . LEU A 1 145 ? 19.326 -2.207 -5.835 1.00 45.62 145 LEU A O 1
ATOM 1095 N N . ARG A 1 146 ? 19.539 -3.366 -7.742 1.00 46.66 146 ARG A N 1
ATOM 1096 C CA . ARG A 1 146 ? 19.358 -2.222 -8.649 1.00 46.66 146 ARG A CA 1
ATOM 1097 C C . ARG A 1 146 ? 17.911 -1.758 -8.779 1.00 46.66 146 ARG A C 1
ATOM 1099 O O . ARG A 1 146 ? 17.674 -0.558 -8.755 1.00 46.66 146 ARG A O 1
ATOM 1106 N N . GLY A 1 147 ? 16.955 -2.680 -8.919 1.00 45.03 147 GLY A N 1
ATOM 1107 C CA . GLY A 1 147 ? 15.538 -2.329 -9.081 1.00 45.03 147 GLY A CA 1
ATOM 1108 C C . GLY A 1 147 ? 14.851 -1.914 -7.777 1.00 45.03 147 GLY A C 1
ATOM 1109 O O . GLY A 1 147 ? 13.799 -1.287 -7.813 1.00 45.03 147 GLY A O 1
ATOM 1110 N N . ALA A 1 148 ? 15.467 -2.214 -6.630 1.00 45.78 148 ALA A N 1
ATOM 1111 C CA . ALA A 1 148 ? 14.948 -1.862 -5.310 1.00 45.78 148 ALA A CA 1
ATOM 1112 C C . ALA A 1 148 ? 15.257 -0.414 -4.882 1.00 45.78 148 ALA A C 1
ATOM 1114 O O . ALA A 1 148 ? 14.630 0.095 -3.955 1.00 45.78 148 ALA A O 1
ATOM 1115 N N . PHE A 1 149 ? 16.216 0.262 -5.523 1.00 51.44 149 PHE A N 1
ATOM 1116 C CA . PHE A 1 149 ? 16.762 1.516 -5.010 1.00 51.44 149 PHE A CA 1
ATOM 1117 C C . PHE A 1 149 ? 16.492 2.702 -5.931 1.00 51.44 149 PHE A C 1
ATOM 1119 O O . PHE A 1 149 ? 17.359 3.169 -6.664 1.00 51.44 149 PHE A O 1
ATOM 1126 N N . TRP A 1 150 ? 15.320 3.301 -5.737 1.00 43.19 150 TRP A N 1
ATOM 1127 C CA . TRP A 1 150 ? 14.986 4.665 -6.160 1.00 43.19 150 TRP A CA 1
ATOM 1128 C C . TRP A 1 150 ? 15.899 5.760 -5.539 1.00 43.19 150 TRP A C 1
ATOM 1130 O O . TRP A 1 150 ? 15.640 6.944 -5.723 1.00 43.19 150 TRP A O 1
ATOM 1140 N N . LEU A 1 151 ? 16.966 5.392 -4.805 1.00 36.94 151 LEU A N 1
ATOM 1141 C CA . LEU A 1 151 ? 17.827 6.284 -4.008 1.00 36.94 151 LEU A CA 1
ATOM 1142 C C . LEU A 1 151 ? 19.347 5.985 -4.102 1.00 36.94 151 LEU A C 1
ATOM 1144 O O . LEU A 1 151 ? 20.121 6.531 -3.317 1.00 36.94 151 LEU A O 1
ATOM 1148 N N . MET A 1 152 ? 19.822 5.121 -5.012 1.00 38.19 152 MET A N 1
ATOM 1149 C CA . MET A 1 152 ? 21.273 4.874 -5.162 1.00 38.19 152 MET A CA 1
ATOM 1150 C C . MET A 1 152 ? 21.972 5.931 -6.031 1.00 38.19 152 MET A C 1
ATOM 1152 O O . MET A 1 152 ? 21.435 6.388 -7.036 1.00 38.19 152 MET A O 1
ATOM 1156 N N . SER A 1 153 ? 23.218 6.276 -5.676 1.00 38.38 153 SER A N 1
ATOM 1157 C CA . SER A 1 153 ? 24.050 7.189 -6.467 1.00 38.38 153 SER A CA 1
ATOM 1158 C C . SER A 1 153 ? 24.402 6.585 -7.841 1.00 38.38 153 SER A C 1
ATOM 1160 O O . SER A 1 153 ? 24.679 5.382 -7.920 1.00 38.38 153 SER A O 1
ATOM 1162 N N . PRO A 1 154 ? 24.479 7.396 -8.918 1.00 47.53 154 PRO A N 1
ATOM 1163 C CA . PRO A 1 154 ? 24.750 6.917 -10.281 1.00 47.53 154 PRO A CA 1
ATOM 1164 C C . PRO A 1 154 ? 25.993 6.020 -10.400 1.00 47.53 154 PRO A C 1
ATOM 1166 O O . PRO A 1 154 ? 25.987 5.030 -11.125 1.00 47.53 154 PRO A O 1
ATOM 1169 N N . SER A 1 155 ? 27.035 6.308 -9.615 1.00 46.34 155 SER A N 1
ATOM 1170 C CA . SER A 1 155 ? 28.278 5.530 -9.549 1.00 46.34 155 SER A CA 1
ATOM 1171 C C . SER A 1 155 ? 28.088 4.074 -9.100 1.00 46.34 155 SER A C 1
ATOM 1173 O O . SER A 1 155 ? 28.763 3.182 -9.610 1.00 46.34 155 SER A O 1
ATOM 1175 N N . ARG A 1 156 ? 27.150 3.801 -8.182 1.00 43.56 156 ARG A N 1
ATOM 1176 C CA . ARG A 1 156 ? 26.873 2.438 -7.688 1.00 43.56 156 ARG A CA 1
ATOM 1177 C C . ARG A 1 156 ? 25.988 1.647 -8.642 1.00 43.56 156 ARG A C 1
ATOM 1179 O O . ARG A 1 156 ? 26.127 0.430 -8.732 1.00 43.56 156 ARG A O 1
ATOM 1186 N N . ILE A 1 157 ? 25.127 2.338 -9.389 1.00 51.25 157 ILE A N 1
ATOM 1187 C CA . ILE A 1 157 ? 24.320 1.726 -10.444 1.00 51.25 157 ILE A CA 1
ATOM 1188 C C . ILE A 1 157 ? 25.249 1.172 -11.523 1.00 51.25 157 ILE A C 1
ATOM 1190 O O . ILE A 1 157 ? 25.092 0.013 -11.878 1.00 51.25 157 ILE A O 1
ATOM 1194 N N . VAL A 1 158 ? 26.265 1.917 -11.969 1.00 49.81 158 VAL A N 1
ATOM 1195 C CA . VAL A 1 158 ? 27.216 1.477 -13.014 1.00 49.81 158 VAL A CA 1
ATOM 1196 C C . VAL A 1 158 ? 27.996 0.212 -12.620 1.00 49.81 158 VAL A C 1
ATOM 1198 O O . VAL A 1 158 ? 28.128 -0.695 -13.440 1.00 49.81 158 VAL A O 1
ATOM 1201 N N . ALA A 1 159 ? 28.427 0.092 -11.360 1.00 51.66 159 ALA A N 1
ATOM 1202 C CA . ALA A 1 159 ? 29.231 -1.038 -10.873 1.00 51.66 159 ALA A CA 1
ATOM 1203 C C . ALA A 1 159 ? 28.521 -2.408 -10.924 1.00 51.66 159 ALA A C 1
ATOM 1205 O O . ALA A 1 159 ? 29.171 -3.446 -10.941 1.00 51.66 159 ALA A O 1
ATOM 1206 N N . LEU A 1 160 ? 27.188 -2.423 -10.960 1.00 46.31 160 LEU A N 1
ATOM 1207 C CA . LEU A 1 160 ? 26.378 -3.642 -10.857 1.00 46.31 160 LEU A CA 1
ATOM 1208 C C . LEU A 1 160 ? 26.169 -4.400 -12.204 1.00 46.31 160 LEU A C 1
ATOM 1210 O O . LEU A 1 160 ? 25.423 -5.369 -12.198 1.00 46.31 160 LEU A O 1
ATOM 1214 N N . GLY A 1 161 ? 26.806 -3.983 -13.324 1.00 45.56 161 GLY A N 1
ATOM 1215 C CA . GLY A 1 161 ? 26.737 -4.581 -14.690 1.00 45.56 161 GLY A CA 1
ATOM 1216 C C . GLY A 1 161 ? 25.343 -4.640 -15.361 1.00 45.56 161 GLY A C 1
ATOM 1217 O O . GLY A 1 161 ? 24.372 -4.949 -14.697 1.00 45.56 161 GLY A O 1
ATOM 1218 N N . ALA A 1 162 ? 25.164 -4.296 -16.648 1.00 47.56 162 ALA A N 1
ATOM 1219 C CA . ALA A 1 162 ? 23.830 -4.208 -17.294 1.00 47.56 162 ALA A CA 1
ATOM 1220 C C . ALA A 1 162 ? 22.987 -5.494 -17.128 1.00 47.56 162 ALA A C 1
ATOM 1222 O O . ALA A 1 162 ? 23.458 -6.574 -17.466 1.00 47.56 162 ALA A O 1
ATOM 1223 N N . ASP A 1 163 ? 21.754 -5.374 -16.618 1.00 47.31 163 ASP A N 1
ATOM 1224 C CA . ASP A 1 163 ? 20.800 -6.488 -16.635 1.00 47.31 163 ASP A CA 1
ATOM 1225 C C . ASP A 1 163 ? 20.289 -6.632 -18.078 1.00 47.31 163 ASP A C 1
ATOM 1227 O O . ASP A 1 163 ? 19.626 -5.709 -18.566 1.00 47.31 163 ASP A O 1
ATOM 1231 N N . PRO A 1 164 ? 20.609 -7.729 -18.789 1.00 47.88 164 PRO A N 1
ATOM 1232 C CA . PRO A 1 164 ? 20.251 -7.892 -20.195 1.00 47.88 164 PRO A CA 1
ATOM 1233 C C . PRO A 1 164 ? 18.733 -7.986 -20.424 1.00 47.88 164 PRO A C 1
ATOM 1235 O O . PRO A 1 164 ? 18.292 -7.865 -21.566 1.00 47.88 164 PRO A O 1
ATOM 1238 N N . ALA A 1 165 ? 17.931 -8.179 -19.368 1.00 44.72 165 ALA A N 1
ATOM 1239 C CA . ALA A 1 165 ? 16.472 -8.233 -19.448 1.00 44.72 165 ALA A CA 1
ATOM 1240 C C . ALA A 1 165 ? 15.787 -6.865 -19.260 1.00 44.72 165 ALA A C 1
ATOM 1242 O O . ALA A 1 165 ? 14.608 -6.721 -19.597 1.00 44.72 165 ALA A O 1
ATOM 1243 N N . MET A 1 166 ? 16.491 -5.845 -18.751 1.00 49.34 166 MET A N 1
ATOM 1244 C CA . MET A 1 166 ? 15.891 -4.530 -18.522 1.00 49.34 166 MET A CA 1
ATOM 1245 C C . MET A 1 166 ? 15.929 -3.660 -19.781 1.00 49.34 166 MET A C 1
ATOM 1247 O O . MET A 1 166 ? 16.986 -3.342 -20.324 1.00 49.34 166 MET A O 1
ATOM 1251 N N . ARG A 1 167 ? 14.755 -3.183 -20.212 1.00 51.69 167 ARG A N 1
ATOM 1252 C CA . ARG A 1 167 ? 14.646 -2.098 -21.198 1.00 51.69 167 ARG A CA 1
ATOM 1253 C C . ARG A 1 167 ? 15.391 -0.862 -20.684 1.00 51.69 167 ARG A C 1
ATOM 1255 O O . ARG A 1 167 ? 15.025 -0.308 -19.650 1.00 51.69 167 ARG A O 1
ATOM 1262 N N . GLY A 1 168 ? 16.389 -0.402 -21.437 1.00 54.44 168 GLY A N 1
ATOM 1263 C CA . GLY A 1 168 ? 17.027 0.890 -21.204 1.00 54.44 168 GLY A CA 1
ATOM 1264 C C . GLY A 1 168 ? 16.031 2.020 -21.457 1.00 54.44 168 GLY A C 1
ATOM 1265 O O . GLY A 1 168 ? 15.780 2.382 -22.603 1.00 54.44 168 GLY A O 1
ATOM 1266 N N . LEU A 1 169 ? 15.428 2.546 -20.394 1.00 59.16 169 LEU A N 1
ATOM 1267 C CA . LEU A 1 169 ? 14.602 3.750 -20.449 1.00 59.16 169 LEU A CA 1
ATOM 1268 C C . LEU A 1 169 ? 15.495 4.987 -20.342 1.00 59.16 169 LEU A C 1
ATOM 1270 O O . LEU A 1 169 ? 16.463 5.001 -19.578 1.00 59.16 169 LEU A O 1
ATOM 1274 N N . SER A 1 170 ? 15.161 6.043 -21.085 1.00 68.31 170 SER A N 1
ATOM 1275 C CA . SER A 1 170 ? 15.841 7.328 -20.919 1.00 68.31 170 SER A CA 1
ATOM 1276 C C . SER A 1 170 ? 15.511 7.940 -19.554 1.00 68.31 170 SER A C 1
ATOM 1278 O O . SER A 1 170 ? 14.463 7.663 -18.966 1.00 68.31 170 SER A O 1
ATOM 1280 N N . THR A 1 171 ? 16.373 8.828 -19.052 1.00 69.69 171 THR A N 1
ATOM 1281 C CA . THR A 1 171 ? 16.138 9.547 -17.787 1.00 69.69 171 THR A CA 1
ATOM 1282 C C . THR A 1 171 ? 14.775 10.237 -17.771 1.00 69.69 171 THR A C 1
ATOM 1284 O O . THR A 1 171 ? 14.051 10.153 -16.785 1.00 69.69 171 THR A O 1
ATOM 1287 N N . LEU A 1 172 ? 14.385 10.857 -18.889 1.00 71.56 172 LEU A N 1
ATOM 1288 C CA . LEU A 1 172 ? 13.085 11.509 -19.031 1.00 71.56 172 LEU A CA 1
ATOM 1289 C C . LEU A 1 172 ? 11.924 10.513 -18.890 1.00 71.56 172 LEU A C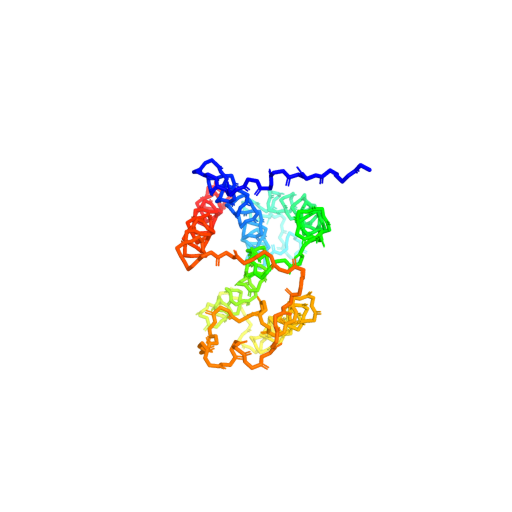 1
ATOM 1291 O O . LEU A 1 172 ? 10.949 10.798 -18.199 1.00 71.56 172 LEU A O 1
ATOM 1295 N N . GLN A 1 173 ? 12.031 9.333 -19.506 1.00 67.56 173 GLN A N 1
ATOM 1296 C CA . GLN A 1 173 ? 11.002 8.296 -19.409 1.00 67.56 173 GLN A CA 1
ATOM 1297 C C . GLN A 1 173 ? 10.873 7.758 -17.984 1.00 67.56 173 GLN A C 1
ATOM 1299 O O . GLN A 1 173 ? 9.750 7.586 -17.512 1.00 67.56 173 GLN A O 1
ATOM 1304 N N . ASN A 1 174 ? 11.993 7.554 -17.287 1.00 71.31 174 ASN A N 1
ATOM 1305 C CA . ASN A 1 174 ? 11.999 7.147 -15.881 1.00 71.31 174 ASN A CA 1
ATOM 1306 C C . ASN A 1 174 ? 11.337 8.192 -14.981 1.00 71.31 174 ASN A C 1
ATOM 1308 O O . ASN A 1 174 ? 10.496 7.842 -14.152 1.00 71.31 174 ASN A O 1
ATOM 1312 N N . SER A 1 175 ? 11.652 9.472 -15.181 1.00 74.94 175 SER A N 1
ATOM 1313 C CA . SER A 1 175 ? 11.021 10.561 -14.432 1.00 74.94 175 SER A CA 1
ATOM 1314 C C . SER A 1 175 ? 9.516 10.632 -14.694 1.00 74.94 175 SER A C 1
ATOM 1316 O O . SER A 1 175 ? 8.739 10.740 -13.749 1.00 74.94 175 SER A O 1
ATOM 1318 N N . MET A 1 176 ? 9.075 10.503 -15.950 1.00 73.75 176 MET A N 1
ATOM 1319 C CA . MET A 1 176 ? 7.643 10.487 -16.279 1.00 73.75 176 MET A CA 1
ATOM 1320 C C . MET A 1 176 ? 6.919 9.282 -15.671 1.00 73.75 176 MET A C 1
ATOM 1322 O O . MET A 1 176 ? 5.802 9.428 -15.173 1.00 73.75 176 MET A O 1
ATOM 1326 N N . PHE A 1 177 ? 7.558 8.109 -15.642 1.00 73.44 177 PHE A N 1
ATOM 1327 C CA . PHE A 1 177 ? 7.020 6.942 -14.946 1.00 73.44 177 PHE A CA 1
ATOM 1328 C C . PHE A 1 177 ? 6.877 7.183 -13.445 1.00 73.44 177 PHE A C 1
ATOM 1330 O O . PHE A 1 177 ? 5.840 6.840 -12.876 1.00 73.44 177 PHE A O 1
ATOM 1337 N N . LEU A 1 178 ? 7.881 7.784 -12.806 1.00 76.12 178 LEU A N 1
ATOM 1338 C CA . LEU A 1 178 ? 7.826 8.097 -11.381 1.00 76.12 178 LEU A CA 1
ATOM 1339 C C . LEU A 1 178 ? 6.708 9.090 -11.068 1.00 76.12 178 LEU A C 1
ATOM 1341 O O . LEU A 1 178 ? 5.915 8.845 -10.164 1.00 76.12 178 LEU A O 1
ATOM 1345 N N . VAL A 1 179 ? 6.612 10.175 -11.838 1.00 80.75 179 VAL A N 1
ATOM 1346 C CA . VAL A 1 179 ? 5.576 11.199 -11.652 1.00 80.75 179 VAL A CA 1
ATOM 1347 C C . VAL A 1 179 ? 4.186 10.601 -11.848 1.00 80.75 179 VAL A C 1
ATOM 1349 O O . VAL A 1 179 ? 3.322 10.789 -10.998 1.00 80.75 179 VAL A O 1
ATOM 1352 N N . SER A 1 180 ? 3.972 9.829 -12.915 1.00 81.31 180 SER A N 1
ATOM 1353 C CA . SER A 1 180 ? 2.684 9.176 -13.183 1.00 81.31 180 SER A CA 1
ATOM 1354 C C . SER A 1 180 ? 2.250 8.249 -12.037 1.00 81.31 180 SER A C 1
ATOM 1356 O O . SER A 1 180 ? 1.110 8.332 -11.569 1.00 81.31 180 SER A O 1
ATOM 1358 N N . ASN A 1 181 ? 3.163 7.411 -11.538 1.00 81.75 181 ASN A N 1
ATOM 1359 C CA . ASN A 1 181 ? 2.880 6.521 -10.413 1.00 81.75 181 ASN A CA 1
ATOM 1360 C C . ASN A 1 181 ? 2.689 7.286 -9.101 1.00 81.75 181 ASN A C 1
ATOM 1362 O O . ASN A 1 181 ? 1.812 6.932 -8.320 1.00 81.75 181 ASN A O 1
ATOM 1366 N N . GLY A 1 182 ? 3.458 8.352 -8.876 1.00 82.25 182 GLY A N 1
ATOM 1367 C CA . GLY A 1 182 ? 3.295 9.235 -7.724 1.00 82.25 182 GLY A CA 1
ATOM 1368 C C . GLY A 1 182 ? 1.918 9.899 -7.707 1.00 82.25 182 GLY A C 1
ATOM 1369 O O . GLY A 1 182 ? 1.222 9.832 -6.698 1.00 82.25 182 GLY A O 1
ATOM 1370 N N . LEU A 1 183 ? 1.484 10.462 -8.839 1.00 86.31 183 LEU A N 1
ATOM 1371 C CA . LEU A 1 183 ? 0.148 11.047 -8.990 1.00 86.31 183 LEU A CA 1
ATOM 1372 C C . LEU A 1 183 ? -0.953 10.005 -8.777 1.00 86.31 183 LEU A C 1
ATOM 1374 O O . LEU A 1 183 ? -1.913 10.272 -8.058 1.00 86.31 183 LEU A O 1
ATOM 1378 N N . GLY A 1 184 ? -0.783 8.809 -9.344 1.00 87.44 184 GLY A N 1
ATOM 1379 C CA . GLY A 1 184 ? -1.709 7.699 -9.148 1.00 87.44 184 GLY A CA 1
ATOM 1380 C C . GLY A 1 184 ? -1.819 7.312 -7.675 1.00 87.44 184 GLY A C 1
ATOM 1381 O O . GLY A 1 184 ? -2.918 7.238 -7.134 1.00 87.44 184 GLY A O 1
ATOM 1382 N N . ALA A 1 185 ? -0.687 7.141 -6.991 1.00 86.62 185 ALA A N 1
ATOM 1383 C CA . ALA A 1 185 ? -0.653 6.760 -5.583 1.00 86.62 185 ALA A CA 1
ATOM 1384 C C . ALA A 1 185 ? -1.290 7.830 -4.687 1.00 86.62 185 ALA A C 1
ATOM 1386 O O . ALA A 1 185 ? -2.133 7.510 -3.849 1.00 86.62 185 ALA A O 1
ATOM 1387 N N . VAL A 1 186 ? -0.952 9.107 -4.898 1.00 89.69 186 VAL A N 1
ATOM 1388 C CA . VAL A 1 186 ? -1.558 10.226 -4.161 1.00 89.69 186 VAL A CA 1
ATOM 1389 C C . VAL A 1 186 ? -3.064 10.286 -4.417 1.00 89.69 186 VAL A C 1
ATOM 1391 O O . VAL A 1 186 ? -3.835 10.413 -3.464 1.00 89.69 186 VAL A O 1
ATOM 1394 N N . GLY A 1 187 ? -3.499 10.142 -5.671 1.00 91.06 187 GLY A N 1
ATOM 1395 C CA . GLY A 1 187 ? -4.914 10.125 -6.043 1.00 91.06 187 GLY A CA 1
ATOM 1396 C C . GLY A 1 187 ? -5.678 8.974 -5.387 1.00 91.06 187 GLY A C 1
ATOM 1397 O O . GLY A 1 187 ? -6.703 9.204 -4.749 1.00 91.06 187 GLY A O 1
ATOM 1398 N N . GLY A 1 188 ? -5.145 7.753 -5.469 1.00 91.75 188 GLY A N 1
ATOM 1399 C CA . GLY A 1 188 ? -5.735 6.563 -4.856 1.00 91.75 188 GLY A CA 1
ATOM 1400 C C . GLY A 1 188 ? -5.823 6.656 -3.333 1.00 91.75 188 GLY A C 1
ATOM 1401 O O . GLY A 1 188 ? -6.873 6.366 -2.761 1.00 91.75 188 GLY A O 1
ATOM 1402 N N . PHE A 1 189 ? -4.762 7.128 -2.672 1.00 92.00 189 PHE A N 1
ATOM 1403 C CA . PHE A 1 189 ? -4.757 7.365 -1.225 1.00 92.00 189 PHE A CA 1
ATOM 1404 C C . PHE A 1 189 ? -5.790 8.420 -0.808 1.00 92.00 189 PHE A C 1
ATOM 1406 O O . PHE A 1 189 ? -6.566 8.204 0.125 1.00 92.00 189 PHE A O 1
ATOM 1413 N N . SER A 1 190 ? -5.824 9.551 -1.517 1.00 90.69 190 SER A N 1
ATOM 1414 C CA . SER A 1 190 ? -6.746 10.656 -1.230 1.00 90.69 190 SER A CA 1
ATOM 1415 C C . SER A 1 190 ? -8.197 10.213 -1.392 1.00 90.69 190 SER A C 1
ATOM 1417 O O . SER A 1 190 ? -9.030 10.492 -0.530 1.00 90.69 190 SER A O 1
ATOM 1419 N N . LEU A 1 191 ? -8.481 9.453 -2.453 1.00 91.62 191 LEU A N 1
ATOM 1420 C CA . LEU A 1 191 ? -9.793 8.866 -2.682 1.00 91.62 191 LEU A CA 1
ATOM 1421 C C . LEU A 1 191 ? -10.156 7.855 -1.588 1.00 91.62 191 LEU A C 1
ATOM 1423 O O . LEU A 1 191 ? -11.272 7.895 -1.082 1.00 91.62 191 LEU A O 1
ATOM 1427 N N . ALA A 1 192 ? -9.231 6.980 -1.179 1.00 90.50 192 ALA A N 1
ATOM 1428 C CA . ALA A 1 192 ? -9.485 5.999 -0.121 1.00 90.50 192 ALA A CA 1
ATOM 1429 C C . ALA A 1 192 ? -9.833 6.688 1.201 1.00 90.50 192 ALA A C 1
ATOM 1431 O O . ALA A 1 192 ? -10.772 6.286 1.887 1.00 90.50 192 ALA A O 1
ATOM 1432 N N . ARG A 1 193 ? -9.112 7.765 1.526 1.00 89.56 193 ARG A N 1
ATOM 1433 C CA . ARG A 1 193 ? -9.378 8.580 2.712 1.00 89.56 193 ARG A CA 1
ATOM 1434 C C . ARG A 1 193 ? -10.749 9.246 2.635 1.00 89.56 193 ARG A C 1
ATOM 1436 O O . ARG A 1 193 ? -11.493 9.191 3.607 1.00 89.56 193 ARG A O 1
ATOM 1443 N N . TRP A 1 194 ? -11.085 9.849 1.496 1.00 89.69 194 TRP A N 1
ATOM 1444 C CA . TRP A 1 194 ? -12.376 10.506 1.296 1.00 89.69 194 TRP A CA 1
ATOM 1445 C C . TRP A 1 194 ? -13.545 9.519 1.397 1.00 89.69 194 TRP A C 1
ATOM 1447 O O . TRP A 1 194 ? -14.476 9.757 2.160 1.00 89.69 194 TRP A O 1
ATOM 1457 N N . VAL A 1 195 ? -13.471 8.370 0.715 1.00 87.00 195 VAL A N 1
ATOM 1458 C CA . VAL A 1 195 ? -14.510 7.328 0.804 1.00 87.00 195 VAL A CA 1
ATOM 1459 C C . VAL A 1 195 ? -14.629 6.802 2.235 1.00 87.00 195 VAL A C 1
ATOM 1461 O O . VAL A 1 195 ? -15.737 6.644 2.734 1.00 87.00 195 VAL A O 1
ATOM 1464 N N . SER A 1 196 ? -13.511 6.593 2.937 1.00 84.44 196 SER A N 1
ATOM 1465 C CA . SER A 1 196 ? -13.545 6.156 4.338 1.00 84.44 196 SER A CA 1
ATOM 1466 C C . SER A 1 196 ? -14.265 7.145 5.255 1.00 84.44 196 SER A C 1
ATOM 1468 O O . SER A 1 196 ? -14.869 6.705 6.224 1.00 84.44 196 SER A O 1
ATOM 1470 N N . GLN A 1 197 ? -14.217 8.448 4.972 1.00 84.69 197 GLN A N 1
ATOM 1471 C CA . GLN A 1 197 ? -14.942 9.459 5.748 1.00 84.69 197 GLN A CA 1
ATOM 1472 C C . GLN A 1 197 ? -16.448 9.464 5.463 1.00 84.69 197 GLN A C 1
ATOM 1474 O O . GLN A 1 197 ? -17.212 9.913 6.306 1.00 84.69 197 GLN A O 1
ATOM 1479 N N . LEU A 1 198 ? -16.873 8.987 4.291 1.00 81.19 198 LEU A N 1
ATOM 1480 C CA . LEU A 1 198 ? -18.288 8.902 3.922 1.00 81.19 198 LEU A CA 1
ATOM 1481 C C . LEU A 1 198 ? -18.987 7.667 4.496 1.00 81.19 198 LEU A C 1
ATOM 1483 O O . LEU A 1 198 ? -20.209 7.670 4.614 1.00 81.19 198 LEU A O 1
ATOM 1487 N N . VAL A 1 199 ? -18.229 6.602 4.775 1.00 72.38 199 VAL A N 1
ATOM 1488 C CA . VAL A 1 199 ? -18.769 5.306 5.224 1.00 72.38 199 VAL A CA 1
ATOM 1489 C C . VAL A 1 199 ? -18.521 5.038 6.721 1.00 72.38 199 VAL A C 1
ATOM 1491 O O . VAL A 1 199 ? -19.003 4.034 7.247 1.00 72.38 199 VAL A O 1
ATOM 1494 N N . ALA A 1 200 ? -17.777 5.920 7.398 1.00 60.94 200 ALA A N 1
ATOM 1495 C CA . ALA A 1 200 ? -17.622 5.940 8.857 1.00 60.94 200 ALA A CA 1
ATOM 1496 C C . ALA A 1 200 ? -18.871 6.516 9.538 1.00 60.94 200 ALA A C 1
ATOM 1498 O O . ALA A 1 200 ? -19.260 5.963 10.589 1.00 60.94 200 ALA A O 1
#

Foldseek 3Di:
DDPPPVVDDDDPVNLQVLLQLLLQLLLLLLLLVLLVVCPLLQDDCDPPDDNDGDALNVVSVVSNVVSVVVNVVSCVCLCCPVCNQQLELLSLSLVSQLVSLVVVLVCLVPVVVSSVCPPCSVVSNVVSVVSNVVSLVVNCVRNNPLSSDPPDDPVVNVVVDDDPRYDDDDPVSVVSSVVSSVSSNVNNNVVSVVVSVVSD

Mean predicted aligned error: 11.31 Å

pLDDT: mean 70.52, std 16.31, range [32.81, 93.69]

Secondary structure (DSSP, 8-state):
-----------HHHHHHHHHHHHHHHHHHHHHHHHHHHHHHH--TTSSS-S-PPTTHHHHHHHHHHHHHHHHHHHHHIIIIISTTT--S--HHHHHHHHHHHHHHHHHHH-TTTTT-GGGHHHHHHHHHHHHHHHHHHHHHHHHHHHT-TT--HHHHHHT---TTS----HHHHHHHHHHHHHHHHHHHHHHHHHHHHH-

Solvent-accessible surface area (backbone atoms only — not comparable to full-atom values): 11160 Å² total; per-residue (Å²): 133,82,82,76,71,80,75,74,75,78,50,73,68,48,46,50,53,48,12,49,54,33,14,55,52,30,18,51,57,48,33,34,49,52,30,52,50,49,46,65,67,60,47,64,74,63,76,85,81,57,94,71,61,55,72,40,49,70,57,29,53,53,45,40,68,56,39,52,58,50,50,53,50,49,53,48,44,45,51,55,70,71,37,44,85,47,52,52,59,75,58,59,66,58,53,51,61,35,46,50,33,50,52,52,39,49,48,50,73,73,46,35,74,74,67,77,40,74,81,48,47,61,65,60,38,50,58,24,52,50,48,37,50,49,46,50,51,51,42,29,73,68,37,35,76,72,32,56,43,98,78,66,58,72,74,62,61,64,72,68,58,89,62,92,67,51,81,88,67,53,73,67,55,52,51,50,51,51,49,29,38,48,52,10,35,52,50,9,41,52,49,22,55,52,54,51,67,75,56,87